Protein AF-A0A7S1EVE5-F1 (afdb_monomer_lite)

pLDDT: mean 86.93, std 12.06, range [31.28, 96.75]

Secondary structure (DSSP, 8-state):
---S--BSB-TTSBB---PSPPSSEEEEGGGTTT-PBPHHHHS-SSSEEEEE-SS-EEEEEEEEEETTEEEEEEEE-SSSS-EEEEEEEES--SSPPPPPPSBPPP------TTBEEEEEEE-HHHHHHSTT-GGGSEEEEEEPPHHHHHH--SPPPPTTSPPPPB----SPPSS-B-BHHHHHTHHHH---PPBPTT--B-TTT--BHHHH-B-EEEEGGGS-HHHHHHHHHHHS-HHHHHHTTT-TT-EEEEE-TTT--EEETTTS--SS-----

Radius of gyration: 21.76 Å; chains: 1; bounding box: 49×48×64 Å

Foldseek 3Di:
DPPVQQFLADPVQFGDADPDQAQEAEFELVLVVQGHGHLSNQQHPAQKYWFYLDPATWIKHFPDDDVQKTWIWIADCDPDQGDIFIKMKGLDHSDRFDGDDRGRDDPDAQFDFQFFPDFLDWDPVCCVVFPQLLLQTKTWTQTDAPVSSVVDPGHHDDPPPDDGDGDDLDDDDQAWWDQSQVVVCCVVVVPPDTDGGPDQADPPPRHGCVRRPTIDMDRSVRDDPVVVLVSCCVRNDSSVNRVCSSRVPIWMWTQDPPPSDTHGGNPGRDDPDDDRD

Structure (mmCIF, N/CA/C/O backbone):
data_AF-A0A7S1EVE5-F1
#
_entry.id   AF-A0A7S1EVE5-F1
#
loop_
_atom_site.group_PDB
_atom_site.id
_atom_site.type_symbol
_atom_site.label_atom_id
_atom_site.label_alt_id
_atom_site.label_comp_id
_atom_site.label_asym_id
_atom_site.label_entity_id
_atom_site.label_seq_id
_atom_site.pdbx_PDB_ins_code
_atom_site.Cartn_x
_atom_site.Cartn_y
_atom_site.Cartn_z
_atom_site.occupancy
_atom_site.B_iso_or_equiv
_atom_site.auth_seq_id
_atom_site.auth_comp_id
_atom_site.auth_asym_id
_atom_site.auth_atom_id
_atom_site.pdbx_PDB_model_num
ATOM 1 N N . MET A 1 1 ? -6.405 1.771 -33.605 1.00 32.88 1 MET A N 1
ATOM 2 C CA . MET A 1 1 ? -7.555 2.059 -32.717 1.00 32.88 1 MET A CA 1
ATOM 3 C C . MET A 1 1 ? -7.126 1.711 -31.299 1.00 32.88 1 MET A C 1
ATOM 5 O O . MET A 1 1 ? -7.020 0.531 -30.992 1.00 32.88 1 MET A O 1
ATOM 9 N N . ALA A 1 2 ? -6.775 2.699 -30.473 1.00 31.28 2 ALA A N 1
ATOM 10 C CA . ALA A 1 2 ? -6.437 2.447 -29.074 1.00 31.28 2 ALA A CA 1
ATOM 11 C C . ALA A 1 2 ? -7.736 2.119 -28.325 1.00 31.28 2 ALA A C 1
ATOM 13 O O . ALA A 1 2 ? -8.546 3.002 -28.055 1.00 31.28 2 ALA A O 1
ATOM 14 N N . ARG A 1 3 ? -7.987 0.831 -28.074 1.00 46.69 3 ARG A N 1
ATOM 15 C CA . ARG A 1 3 ? -9.048 0.404 -27.160 1.00 46.69 3 ARG A CA 1
ATOM 16 C C . ARG A 1 3 ? -8.575 0.818 -25.766 1.00 46.69 3 ARG A C 1
ATOM 18 O O . ARG A 1 3 ? -7.573 0.296 -25.302 1.00 46.69 3 ARG A O 1
ATOM 25 N N . GLY A 1 4 ? -9.239 1.786 -25.134 1.00 60.19 4 GLY A N 1
ATOM 26 C CA . GLY A 1 4 ? -8.824 2.394 -23.856 1.00 60.19 4 GLY A CA 1
ATOM 27 C C . GLY A 1 4 ? -8.795 1.460 -22.635 1.00 60.19 4 GLY A C 1
ATOM 28 O O . GLY A 1 4 ? -8.665 1.932 -21.514 1.00 60.19 4 GLY A O 1
ATOM 29 N N . ASN A 1 5 ? -8.923 0.150 -22.831 1.00 71.62 5 ASN A N 1
ATOM 30 C CA . ASN A 1 5 ? -8.704 -0.865 -21.814 1.00 71.62 5 ASN A CA 1
ATOM 31 C C . ASN A 1 5 ? -7.361 -1.520 -22.127 1.00 71.62 5 ASN A C 1
ATOM 33 O O . ASN A 1 5 ? -7.289 -2.109 -23.184 1.00 71.62 5 ASN A O 1
ATOM 37 N N . VAL A 1 6 ? -6.349 -1.431 -21.260 1.00 83.75 6 VAL A N 1
ATOM 38 C CA . VAL A 1 6 ? -5.028 -2.098 -21.402 1.00 83.75 6 VAL A CA 1
ATOM 39 C C . VAL A 1 6 ? -4.941 -3.421 -20.627 1.00 83.75 6 VAL A C 1
ATOM 41 O O . VAL A 1 6 ? -3.856 -3.966 -20.408 1.00 83.75 6 VAL A O 1
ATOM 44 N N . SER A 1 7 ? -6.089 -3.925 -20.168 1.00 86.44 7 SER A N 1
ATOM 45 C CA . SER A 1 7 ? -6.178 -5.151 -19.386 1.00 86.44 7 SER A CA 1
ATOM 46 C C . SER A 1 7 ? -5.883 -6.396 -20.222 1.00 86.44 7 SER A C 1
ATOM 48 O O . SER A 1 7 ? -6.113 -6.441 -21.431 1.00 86.44 7 SER A O 1
ATOM 50 N N . ALA A 1 8 ? -5.421 -7.436 -19.531 1.00 88.12 8 ALA A N 1
ATOM 51 C CA . ALA A 1 8 ? -5.320 -8.793 -20.036 1.00 88.12 8 ALA A CA 1
ATOM 52 C C . ALA A 1 8 ? -6.676 -9.393 -20.408 1.00 88.12 8 ALA A C 1
ATOM 54 O O . ALA A 1 8 ? -6.678 -10.386 -21.122 1.00 88.12 8 ALA A O 1
ATOM 55 N N . TYR A 1 9 ? -7.801 -8.833 -19.944 1.00 88.50 9 TYR A N 1
ATOM 56 C CA . TYR A 1 9 ? -9.127 -9.414 -20.148 1.00 88.50 9 TYR A CA 1
ATOM 57 C C . TYR A 1 9 ? -10.070 -8.514 -20.955 1.00 88.50 9 TYR A C 1
ATOM 59 O O . TYR A 1 9 ? -10.053 -7.281 -20.844 1.00 88.50 9 TYR A O 1
ATOM 67 N N . GLY A 1 10 ? -10.914 -9.157 -21.763 1.00 83.25 10 GLY A N 1
ATOM 68 C CA . GLY A 1 10 ? -12.057 -8.549 -22.436 1.00 83.25 10 GLY A CA 1
ATOM 69 C C . GLY A 1 10 ? -13.222 -8.277 -21.479 1.00 83.25 10 GLY A C 1
ATOM 70 O O . GLY A 1 10 ? -13.163 -8.578 -20.288 1.00 83.25 10 GLY A O 1
ATOM 71 N N . GLY A 1 11 ? -14.310 -7.703 -22.003 1.00 80.25 11 GLY A N 1
ATOM 72 C CA . GLY A 1 11 ? -15.525 -7.449 -21.211 1.00 80.25 11 GLY A CA 1
ATOM 73 C C . GLY A 1 11 ? -16.238 -8.723 -20.735 1.00 80.25 11 GLY A C 1
ATOM 74 O O . GLY A 1 11 ? -17.041 -8.664 -19.813 1.00 80.25 11 GLY A O 1
ATOM 75 N N . ASP A 1 12 ? -15.923 -9.862 -21.345 1.00 80.31 12 ASP A N 1
ATOM 76 C CA . ASP A 1 12 ? -16.380 -11.211 -20.999 1.00 80.31 12 ASP A CA 1
ATOM 77 C C . ASP A 1 12 ? -15.497 -11.904 -19.942 1.00 80.31 12 ASP A C 1
ATOM 79 O O . ASP A 1 12 ? -15.789 -13.026 -19.537 1.00 80.31 12 ASP A O 1
ATOM 83 N N . GLY A 1 13 ? -14.416 -11.255 -19.493 1.00 80.00 13 GLY A N 1
ATOM 84 C CA . GLY A 1 13 ? -13.460 -11.822 -18.540 1.00 80.00 13 GLY A CA 1
ATOM 85 C C . GLY A 1 13 ? -12.479 -12.829 -19.149 1.00 80.00 13 GLY A C 1
ATOM 86 O O . GLY A 1 13 ? -11.645 -13.369 -18.418 1.00 80.00 13 GLY A O 1
ATOM 87 N N . LEU A 1 14 ? -12.539 -13.064 -20.466 1.00 83.62 14 LEU A N 1
ATOM 88 C CA . LEU A 1 14 ? -11.595 -13.925 -21.173 1.00 83.62 14 LEU A CA 1
ATOM 89 C C . LEU A 1 14 ? -10.314 -13.169 -21.501 1.00 83.62 14 LEU A C 1
ATOM 91 O O . LEU A 1 14 ? -10.326 -11.968 -21.787 1.00 83.62 14 LEU A O 1
ATOM 95 N N . LYS A 1 15 ? -9.192 -13.889 -21.477 1.00 86.88 15 LYS A N 1
ATOM 96 C CA . LYS A 1 15 ? -7.889 -13.316 -21.795 1.00 86.88 15 LYS A CA 1
ATOM 97 C C . LYS A 1 15 ? -7.814 -12.881 -23.263 1.00 86.88 15 LYS A C 1
ATOM 99 O O . LYS A 1 15 ? -8.128 -13.648 -24.170 1.00 86.88 15 LYS A O 1
ATOM 104 N N . ILE A 1 16 ? -7.358 -11.654 -23.500 1.00 84.44 16 ILE A N 1
ATOM 105 C CA . ILE A 1 16 ? -7.153 -11.068 -24.827 1.00 84.44 16 ILE A CA 1
ATOM 106 C C . ILE A 1 16 ? -5.660 -10.963 -25.143 1.00 84.44 16 ILE A C 1
ATOM 108 O O . ILE A 1 16 ? -4.856 -10.625 -24.279 1.00 84.44 16 ILE A O 1
ATOM 112 N N . SER A 1 17 ? -5.289 -11.227 -26.399 1.00 80.38 17 SER A N 1
ATOM 113 C CA . SER A 1 17 ? -3.912 -11.061 -26.884 1.00 80.38 17 SER A CA 1
ATOM 114 C C . SER A 1 17 ? -3.774 -9.766 -27.679 1.00 80.38 17 SER A C 1
ATOM 116 O O . SER A 1 17 ? -4.507 -9.518 -28.641 1.00 80.38 17 SER A O 1
ATOM 118 N N . TRP A 1 18 ? -2.807 -8.952 -27.274 1.00 74.69 18 TRP A N 1
ATOM 119 C CA . TRP A 1 18 ? -2.436 -7.687 -27.893 1.00 74.69 18 TRP A CA 1
ATOM 120 C C . TRP A 1 18 ? -1.277 -7.929 -28.854 1.00 74.69 18 TRP A C 1
ATOM 122 O O . TRP A 1 18 ? -0.117 -7.721 -28.523 1.00 74.69 18 TRP A O 1
ATOM 132 N N . ARG A 1 19 ? -1.559 -8.418 -30.063 1.00 75.75 19 ARG A N 1
ATOM 133 C CA . ARG A 1 19 ? -0.509 -8.589 -31.081 1.00 75.75 19 ARG A CA 1
ATOM 134 C C . ARG A 1 19 ? -0.285 -7.284 -31.853 1.00 75.75 19 ARG A C 1
ATOM 136 O O . ARG A 1 19 ? -1.282 -6.677 -32.252 1.00 75.75 19 ARG A O 1
ATOM 143 N N . PRO A 1 20 ? 0.969 -6.904 -32.184 1.00 78.31 20 PRO A N 1
ATOM 144 C CA . PRO A 1 20 ? 2.270 -7.491 -31.804 1.00 78.31 20 PRO A CA 1
ATOM 145 C C . PRO A 1 20 ? 2.862 -6.905 -30.494 1.00 78.31 20 PRO A C 1
ATOM 147 O O . PRO A 1 20 ? 2.327 -5.922 -29.985 1.00 78.31 20 PRO A O 1
ATOM 150 N N . PRO A 1 21 ? 3.988 -7.457 -29.974 1.00 74.81 21 PRO A N 1
ATOM 151 C CA . PRO A 1 21 ? 4.697 -6.898 -28.819 1.00 74.81 21 PRO A CA 1
ATOM 152 C C . PRO A 1 21 ? 5.018 -5.415 -28.999 1.00 74.81 21 PRO A C 1
ATOM 154 O O . PRO A 1 21 ? 5.471 -5.004 -30.070 1.00 74.81 21 PRO A O 1
ATOM 157 N N . SER A 1 22 ? 4.805 -4.639 -27.939 1.00 85.31 22 SER A N 1
ATOM 158 C CA . SER A 1 22 ? 5.051 -3.200 -27.933 1.00 85.31 22 SER A CA 1
ATOM 159 C C . SER A 1 22 ? 6.543 -2.890 -27.782 1.00 85.31 22 SER A C 1
ATOM 161 O O . SER A 1 22 ? 7.278 -3.595 -27.083 1.00 85.31 22 SER A O 1
ATOM 163 N N . ASP A 1 23 ? 7.000 -1.803 -28.404 1.00 91.12 23 ASP A N 1
ATOM 164 C CA . ASP A 1 23 ? 8.355 -1.291 -28.178 1.00 91.12 23 ASP A CA 1
ATOM 165 C C . ASP A 1 23 ? 8.510 -0.742 -26.749 1.00 91.12 23 ASP A C 1
ATOM 167 O O . ASP A 1 23 ? 9.592 -0.824 -26.171 1.00 91.12 23 ASP A O 1
ATOM 171 N N . PHE A 1 24 ? 7.410 -0.263 -26.156 1.00 92.94 24 PHE A N 1
ATOM 172 C C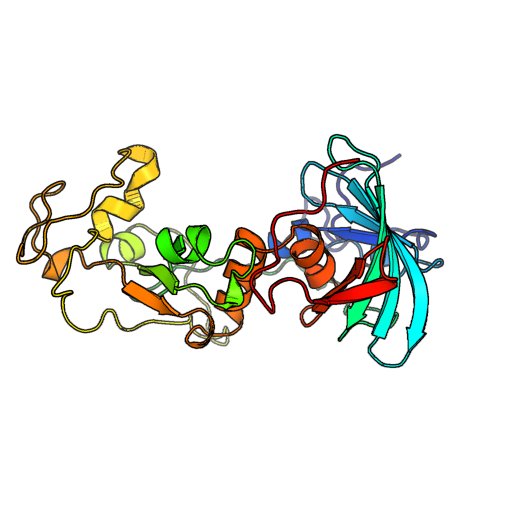A . PHE A 1 24 ? 7.345 0.309 -24.809 1.00 92.94 24 PHE A CA 1
ATOM 173 C C . PHE A 1 24 ? 6.470 -0.526 -23.881 1.00 92.94 24 PHE A C 1
ATOM 175 O O . PHE A 1 24 ? 5.420 -1.034 -24.282 1.00 92.94 24 PHE A O 1
ATOM 182 N N . GLY A 1 25 ? 6.889 -0.638 -22.625 1.00 93.94 25 GLY A N 1
ATOM 183 C CA . GLY A 1 25 ? 6.164 -1.381 -21.606 1.00 93.94 25 GLY A CA 1
ATOM 184 C C . GLY A 1 25 ? 5.209 -0.493 -20.828 1.00 93.94 25 GLY A C 1
ATOM 185 O O . GLY A 1 25 ? 5.326 0.733 -20.832 1.00 93.94 25 GLY A O 1
ATOM 186 N N . LEU A 1 26 ? 4.298 -1.123 -20.097 1.00 94.06 26 LEU A N 1
ATOM 187 C CA . LEU A 1 26 ? 3.435 -0.459 -19.131 1.00 94.06 26 LEU A CA 1
ATOM 188 C C . LEU A 1 26 ? 3.598 -1.125 -17.767 1.00 94.06 26 LEU A C 1
ATOM 190 O O . LEU A 1 26 ? 3.555 -2.347 -17.641 1.00 94.06 26 LEU A O 1
ATOM 194 N N . ILE A 1 27 ? 3.765 -0.305 -16.738 1.00 94.44 27 ILE A N 1
ATOM 195 C CA . ILE A 1 27 ? 3.686 -0.711 -15.339 1.00 94.44 27 ILE A CA 1
ATOM 196 C C . ILE A 1 27 ? 2.567 0.119 -14.730 1.00 94.44 27 ILE A C 1
ATOM 198 O O . ILE A 1 27 ? 2.622 1.348 -14.755 1.00 94.44 27 ILE A O 1
ATOM 202 N N . SER A 1 28 ? 1.532 -0.533 -14.211 1.00 92.25 28 SER A N 1
ATOM 203 C CA . SER A 1 28 ? 0.310 0.158 -13.817 1.00 92.25 28 SER A CA 1
ATOM 204 C C . SER A 1 28 ? -0.136 -0.210 -12.419 1.00 92.25 28 SER A C 1
ATOM 206 O O . SER A 1 28 ? -0.113 -1.372 -12.027 1.00 92.25 28 SER A O 1
ATOM 208 N N . ARG A 1 29 ? -0.623 0.802 -11.699 1.00 90.25 29 ARG A N 1
ATOM 209 C CA . ARG A 1 29 ? -1.336 0.634 -10.438 1.00 90.25 29 ARG A CA 1
ATOM 210 C C . ARG A 1 29 ? -2.563 -0.276 -10.559 1.00 90.25 29 ARG A C 1
ATOM 212 O O . ARG A 1 29 ? -2.873 -0.938 -9.578 1.00 90.25 29 ARG A O 1
ATOM 219 N N . ASP A 1 30 ? -3.200 -0.359 -11.723 1.00 87.88 30 ASP A N 1
ATOM 220 C CA . ASP A 1 30 ? -4.424 -1.146 -11.931 1.00 87.88 30 ASP A CA 1
ATOM 221 C C . ASP A 1 30 ? -4.230 -2.642 -11.612 1.00 87.88 30 ASP A C 1
ATOM 223 O O . ASP A 1 30 ? -5.150 -3.306 -11.135 1.00 87.88 30 ASP A O 1
ATOM 227 N N . GLU A 1 31 ? -3.004 -3.157 -11.761 1.00 88.31 31 GLU A N 1
ATOM 228 C CA . GLU A 1 31 ? -2.610 -4.512 -11.341 1.00 88.31 31 GLU A CA 1
ATOM 229 C C . GLU A 1 31 ? -2.874 -4.759 -9.843 1.00 88.31 31 GLU A C 1
ATOM 231 O O . GLU A 1 31 ? -3.246 -5.859 -9.437 1.00 88.31 31 GLU A O 1
ATOM 236 N N . ILE A 1 32 ? -2.721 -3.730 -8.999 1.00 83.69 32 ILE A N 1
ATOM 237 C CA . ILE A 1 32 ? -3.015 -3.808 -7.557 1.00 83.69 32 ILE A CA 1
ATOM 238 C C . ILE A 1 32 ? -4.516 -3.934 -7.310 1.00 83.69 32 ILE A C 1
ATOM 240 O O . ILE A 1 32 ? -4.918 -4.630 -6.377 1.00 83.69 32 ILE A O 1
ATOM 244 N N . ASP A 1 33 ? -5.322 -3.283 -8.144 1.00 79.56 33 ASP A N 1
ATOM 245 C CA . ASP A 1 33 ? -6.779 -3.240 -8.030 1.00 79.56 33 ASP A CA 1
ATOM 246 C C . ASP A 1 33 ? -7.438 -4.453 -8.717 1.00 79.56 33 ASP A C 1
ATOM 248 O O . ASP A 1 33 ? -8.640 -4.466 -8.981 1.00 79.56 33 ASP A O 1
ATOM 252 N N . GLY A 1 34 ? -6.649 -5.499 -8.992 1.00 81.12 34 GLY A N 1
ATOM 253 C CA . GLY A 1 34 ? -7.127 -6.756 -9.559 1.00 81.12 34 GLY A CA 1
ATOM 254 C C . GLY A 1 34 ? -7.408 -6.682 -11.055 1.00 81.12 34 GLY A C 1
ATOM 255 O O . GLY A 1 34 ? -8.178 -7.495 -11.562 1.00 81.12 34 GLY A O 1
ATOM 256 N N . ARG A 1 35 ? -6.794 -5.730 -11.769 1.00 85.19 35 ARG A N 1
ATOM 257 C CA . ARG A 1 35 ? -6.905 -5.591 -13.225 1.00 85.19 35 ARG A CA 1
ATOM 258 C C . ARG A 1 35 ? -5.549 -5.851 -13.878 1.00 85.19 35 ARG A C 1
ATOM 260 O O . ARG A 1 35 ? -4.794 -4.908 -14.114 1.00 85.19 35 ARG A O 1
ATOM 267 N N . PRO A 1 36 ? -5.223 -7.120 -14.177 1.00 89.06 36 PRO A N 1
ATOM 268 C CA . PRO A 1 36 ? -3.978 -7.449 -14.843 1.00 89.06 36 PRO A CA 1
ATOM 269 C C . PRO A 1 36 ? -3.843 -6.747 -16.186 1.00 89.06 36 PRO A C 1
ATOM 271 O O . PRO A 1 36 ? -4.823 -6.655 -16.928 1.00 89.06 36 PRO A O 1
ATOM 274 N N . LEU A 1 37 ? -2.636 -6.286 -16.499 1.00 90.69 37 LEU A N 1
ATOM 275 C CA . LEU A 1 37 ? -2.249 -5.742 -17.795 1.00 90.69 37 LEU A CA 1
ATOM 276 C C . LEU A 1 37 ? -2.067 -6.859 -18.815 1.00 90.69 37 LEU A C 1
ATOM 278 O O . LEU A 1 37 ? -1.662 -7.972 -18.463 1.00 90.69 37 LEU A O 1
ATOM 282 N N . ALA A 1 38 ? -2.295 -6.526 -20.084 1.00 90.19 38 ALA A N 1
ATOM 283 C CA . ALA A 1 38 ? -1.963 -7.397 -21.204 1.00 90.19 38 ALA A CA 1
ATOM 284 C C . ALA A 1 38 ? -0.485 -7.816 -21.163 1.00 90.19 38 ALA A C 1
ATOM 286 O O . ALA A 1 38 ? 0.405 -7.000 -20.901 1.00 90.19 38 ALA A O 1
ATOM 287 N N . ASP A 1 39 ? -0.217 -9.094 -21.429 1.00 90.12 39 ASP A N 1
ATOM 288 C CA . ASP A 1 39 ? 1.125 -9.665 -21.284 1.00 90.12 39 ASP A CA 1
ATOM 289 C C . ASP A 1 39 ? 2.130 -9.037 -22.259 1.00 90.12 39 ASP A C 1
ATOM 291 O O . ASP A 1 39 ? 3.305 -8.864 -21.930 1.00 90.12 39 ASP A O 1
ATOM 295 N N . GLU A 1 40 ? 1.660 -8.600 -23.425 1.00 89.62 40 GLU A N 1
ATOM 296 C CA . GLU A 1 40 ? 2.476 -7.950 -24.447 1.00 89.62 40 GLU A CA 1
ATOM 297 C C . GLU A 1 40 ? 2.951 -6.543 -24.044 1.00 89.62 40 GLU A C 1
ATOM 299 O O . GLU A 1 40 ? 3.950 -6.061 -24.577 1.00 89.62 40 GLU A O 1
ATOM 304 N N . LEU A 1 41 ? 2.298 -5.902 -23.066 1.00 90.75 41 LEU A N 1
ATOM 305 C CA . LEU A 1 41 ? 2.752 -4.640 -22.465 1.00 90.75 41 LEU A CA 1
ATOM 306 C C . LEU A 1 41 ? 3.737 -4.860 -21.310 1.00 90.75 41 LEU A C 1
ATOM 308 O O . LEU A 1 41 ? 4.416 -3.927 -20.879 1.00 90.75 41 LEU A O 1
ATOM 312 N N . LYS A 1 42 ? 3.832 -6.089 -20.795 1.00 90.62 42 LYS A N 1
ATOM 313 C CA . LYS A 1 42 ? 4.736 -6.430 -19.695 1.00 90.62 42 LYS A CA 1
ATOM 314 C C . LYS A 1 42 ? 6.145 -6.757 -20.179 1.00 90.62 42 LYS A C 1
ATOM 316 O O . LYS A 1 42 ? 7.077 -6.685 -19.385 1.00 90.62 42 LYS A O 1
ATOM 321 N N . THR A 1 43 ? 6.351 -7.119 -21.437 1.00 89.25 43 THR A N 1
ATOM 322 C CA . THR A 1 43 ? 7.692 -7.483 -21.930 1.00 89.25 43 THR A CA 1
ATOM 323 C C . THR A 1 43 ? 8.017 -6.669 -23.174 1.00 89.25 43 THR A C 1
ATOM 325 O O . THR A 1 43 ? 7.885 -7.177 -24.288 1.00 89.25 43 THR A O 1
ATOM 328 N N . PRO A 1 44 ? 8.378 -5.386 -23.000 1.00 91.75 44 PRO A N 1
ATOM 329 C CA . PRO A 1 44 ? 8.657 -4.524 -24.134 1.00 91.75 44 PRO A CA 1
ATOM 330 C C . PRO A 1 44 ? 9.982 -4.866 -24.807 1.00 91.75 44 PRO A C 1
ATOM 332 O O . PRO A 1 44 ? 10.885 -5.425 -24.180 1.00 91.75 44 PRO A O 1
ATOM 335 N N . ARG A 1 45 ? 10.111 -4.497 -26.084 1.00 91.06 45 ARG A N 1
ATOM 336 C CA . ARG A 1 45 ? 11.365 -4.684 -26.836 1.00 91.06 45 ARG A CA 1
ATOM 337 C C . ARG A 1 45 ? 12.472 -3.750 -26.363 1.00 91.06 45 ARG A C 1
ATOM 339 O O . ARG A 1 45 ? 13.628 -4.157 -26.307 1.00 91.06 45 ARG A O 1
ATOM 346 N N . CYS A 1 46 ? 12.121 -2.514 -26.021 1.00 93.50 46 CYS A N 1
ATOM 347 C CA . CYS A 1 46 ? 13.028 -1.580 -25.372 1.00 93.50 46 CYS A CA 1
ATOM 348 C C . CYS A 1 46 ? 12.739 -1.580 -23.867 1.00 93.50 46 CYS A C 1
ATOM 350 O O . CYS A 1 46 ? 11.570 -1.624 -23.480 1.00 93.50 46 CYS A O 1
ATOM 352 N N . PRO A 1 47 ? 13.753 -1.480 -22.989 1.00 94.88 47 PRO A N 1
ATOM 353 C CA . PRO A 1 47 ? 13.550 -1.470 -21.542 1.00 94.88 47 PRO A CA 1
ATOM 354 C C . PRO A 1 47 ? 13.078 -0.086 -21.057 1.00 94.88 47 PRO A C 1
ATOM 356 O O . PRO A 1 47 ? 13.653 0.516 -20.151 1.00 94.88 47 PRO A O 1
ATOM 359 N N . VAL A 1 48 ? 12.034 0.430 -21.703 1.00 96.50 48 VAL A N 1
ATOM 360 C CA . VAL A 1 48 ? 11.371 1.704 -21.447 1.00 96.50 48 VAL A CA 1
ATOM 361 C C . VAL A 1 48 ? 9.945 1.386 -21.024 1.00 96.50 48 VAL A C 1
ATOM 363 O O . VAL A 1 48 ? 9.212 0.704 -21.740 1.00 96.50 48 VAL A O 1
ATOM 366 N N . PHE A 1 49 ? 9.543 1.887 -19.865 1.00 96.06 49 PHE A N 1
ATOM 367 C CA . PHE A 1 49 ? 8.246 1.624 -19.268 1.00 96.06 49 PHE A CA 1
ATOM 368 C C . PHE A 1 49 ? 7.518 2.932 -18.991 1.00 96.06 49 PHE A C 1
ATOM 370 O O . PHE A 1 49 ? 8.037 3.836 -18.332 1.00 96.06 49 PHE A O 1
ATOM 377 N N . VAL A 1 50 ? 6.273 3.006 -19.443 1.00 95.31 50 VAL A N 1
ATOM 378 C CA . VAL A 1 50 ? 5.321 4.000 -18.965 1.00 95.31 50 VAL A CA 1
ATOM 379 C C . VAL A 1 50 ? 4.829 3.548 -17.592 1.00 95.31 50 VAL A C 1
ATOM 381 O O . VAL A 1 50 ? 4.413 2.405 -17.409 1.00 95.31 50 VAL A O 1
ATOM 384 N N . LEU A 1 51 ? 4.883 4.441 -16.612 1.00 94.38 51 LEU A N 1
ATOM 385 C CA . LEU A 1 51 ? 4.374 4.231 -15.264 1.00 94.38 51 LEU A CA 1
ATOM 386 C C . LEU A 1 51 ? 3.001 4.892 -15.142 1.00 94.38 51 LEU A C 1
ATOM 388 O O . LEU A 1 51 ? 2.907 6.117 -15.189 1.00 94.38 51 LEU A O 1
ATOM 392 N N . HIS A 1 52 ? 1.956 4.091 -14.954 1.00 92.00 52 HIS A N 1
ATOM 393 C CA . HIS A 1 52 ? 0.573 4.538 -14.798 1.00 92.00 52 HIS A CA 1
ATOM 394 C C . HIS A 1 52 ? 0.156 4.499 -13.318 1.00 92.00 52 HIS A C 1
ATOM 396 O O . HIS A 1 52 ? -0.025 3.427 -12.737 1.00 92.00 52 HIS A O 1
ATOM 402 N N . GLY A 1 53 ? 0.014 5.673 -12.697 1.00 85.81 53 GLY A N 1
ATOM 403 C CA . GLY A 1 53 ? -0.334 5.823 -11.277 1.00 85.81 53 GLY A CA 1
ATOM 404 C C . GLY A 1 53 ? -1.831 5.962 -10.959 1.00 85.81 53 GLY A C 1
ATOM 405 O O . GLY A 1 53 ? -2.166 6.126 -9.780 1.00 85.81 53 GLY A O 1
ATOM 406 N N . GLY A 1 54 ? -2.704 5.924 -11.973 1.00 82.44 54 GLY A N 1
ATOM 407 C CA . GLY A 1 54 ? -4.136 6.246 -11.910 1.00 82.44 54 GLY A CA 1
ATOM 408 C C . GLY A 1 54 ? -4.469 7.425 -12.830 1.00 82.44 54 GLY A C 1
ATOM 409 O O . GLY A 1 54 ? -4.833 7.243 -13.979 1.00 82.44 54 GLY A O 1
ATOM 410 N N . ASP A 1 55 ? -4.251 8.655 -12.366 1.00 80.50 55 ASP A N 1
ATOM 411 C CA . ASP A 1 55 ? -4.543 9.850 -13.186 1.00 80.50 55 ASP A CA 1
ATOM 412 C C . ASP A 1 55 ? -3.297 10.444 -13.865 1.00 80.50 55 ASP A C 1
ATOM 414 O O . ASP A 1 55 ? -3.367 11.452 -14.563 1.00 80.50 55 ASP A O 1
ATOM 418 N N . HIS A 1 56 ? -2.127 9.841 -13.636 1.00 82.88 56 HIS A N 1
ATOM 419 C CA . HIS A 1 56 ? -0.837 10.396 -14.042 1.00 82.88 56 HIS A CA 1
ATOM 420 C C . HIS A 1 56 ? 0.069 9.339 -14.671 1.00 82.88 56 HIS A C 1
ATOM 422 O O . HIS A 1 56 ? 0.158 8.205 -14.182 1.00 82.88 56 HIS A O 1
ATOM 428 N N . PHE A 1 57 ? 0.795 9.761 -15.709 1.00 89.56 57 PHE A N 1
ATOM 429 C CA . PHE A 1 57 ? 1.777 8.955 -16.424 1.00 89.56 57 PHE A CA 1
ATOM 430 C C . PHE A 1 57 ? 3.171 9.569 -16.288 1.00 89.56 57 PHE A C 1
ATOM 432 O O . PHE A 1 57 ? 3.354 10.770 -16.475 1.00 89.56 57 PHE A O 1
ATOM 439 N N . THR A 1 58 ? 4.157 8.735 -15.975 1.00 92.75 58 THR A N 1
ATOM 440 C CA . THR A 1 58 ? 5.585 9.095 -16.014 1.00 92.75 58 THR A CA 1
ATOM 441 C C . THR A 1 58 ? 6.351 8.028 -16.788 1.00 92.75 58 THR A C 1
ATOM 443 O O . THR A 1 58 ? 5.768 7.008 -17.151 1.00 92.75 58 THR A O 1
ATOM 446 N N . VAL A 1 59 ? 7.631 8.244 -17.082 1.00 95.19 59 VAL A N 1
ATOM 447 C CA . VAL A 1 59 ? 8.428 7.290 -17.870 1.00 95.19 59 VAL A CA 1
ATOM 448 C C . VAL A 1 59 ? 9.655 6.877 -17.079 1.00 95.19 59 VAL A C 1
ATOM 450 O O . VAL A 1 59 ? 10.288 7.712 -16.441 1.00 95.19 59 VAL A O 1
ATOM 453 N N . ILE A 1 60 ? 9.995 5.593 -17.117 1.00 95.69 60 ILE A N 1
ATOM 454 C CA . ILE A 1 60 ? 11.260 5.072 -16.604 1.00 95.69 60 ILE A CA 1
ATOM 455 C C . ILE A 1 60 ? 11.945 4.246 -17.692 1.00 95.69 60 ILE A C 1
ATOM 457 O O . ILE A 1 60 ? 11.281 3.486 -18.394 1.00 95.69 60 ILE A O 1
ATOM 461 N N . TRP A 1 61 ? 13.258 4.379 -17.855 1.00 96.62 61 TRP A N 1
ATOM 462 C CA . TRP A 1 61 ? 14.027 3.526 -18.762 1.00 96.62 61 TRP A CA 1
ATOM 463 C C . TRP A 1 61 ? 15.316 3.051 -18.118 1.00 96.62 61 TRP A C 1
ATOM 465 O O . TRP A 1 61 ? 15.958 3.782 -17.365 1.00 96.62 61 TRP A O 1
ATOM 475 N N . VAL A 1 62 ? 15.672 1.807 -18.420 1.00 96.50 62 VAL A N 1
ATOM 476 C CA . VAL A 1 62 ? 16.868 1.153 -17.893 1.00 96.50 62 VAL A CA 1
ATOM 477 C C . VAL A 1 62 ? 18.068 1.534 -18.754 1.00 96.50 62 VAL A C 1
ATOM 479 O O . VAL A 1 62 ? 18.025 1.396 -19.976 1.00 96.50 62 VAL A O 1
ATOM 482 N N . VAL A 1 63 ? 19.135 2.001 -18.111 1.00 95.62 63 VAL A N 1
ATOM 483 C CA . VAL A 1 63 ? 20.425 2.331 -18.743 1.00 95.62 63 VAL A CA 1
ATOM 484 C C . VAL A 1 63 ? 21.537 1.354 -18.373 1.00 95.62 63 VAL A C 1
ATOM 486 O O . VAL A 1 63 ? 22.522 1.256 -19.098 1.00 95.62 63 VAL A O 1
ATOM 489 N N . GLY A 1 64 ? 21.362 0.597 -17.289 1.00 93.50 64 GLY A N 1
ATOM 490 C CA . GLY A 1 64 ? 22.257 -0.479 -16.878 1.00 93.50 64 GLY A CA 1
ATOM 491 C C . GLY A 1 64 ? 21.489 -1.560 -16.126 1.00 93.50 64 GLY A C 1
ATOM 492 O O . GLY A 1 64 ? 20.533 -1.264 -15.409 1.00 93.50 64 GLY A O 1
ATOM 493 N N . ALA A 1 65 ? 21.883 -2.818 -16.304 1.00 93.38 65 ALA A N 1
ATOM 494 C CA . ALA A 1 65 ? 21.262 -3.950 -15.629 1.00 93.38 65 ALA A CA 1
ATOM 495 C C . ALA A 1 65 ? 22.338 -4.910 -15.119 1.00 93.38 65 ALA A C 1
ATOM 497 O O . ALA A 1 65 ? 23.126 -5.441 -15.898 1.00 93.38 65 ALA A O 1
ATOM 498 N N . GLU A 1 66 ? 22.322 -5.141 -13.814 1.00 91.38 66 GLU A N 1
ATOM 499 C CA . GLU A 1 66 ? 23.070 -6.190 -13.129 1.00 91.38 66 GLU A CA 1
ATOM 500 C C . GLU A 1 66 ? 22.080 -7.193 -12.519 1.00 91.38 66 GLU A C 1
ATOM 502 O O . GLU A 1 66 ? 20.857 -7.010 -12.567 1.00 91.38 66 GLU A O 1
ATOM 507 N N . THR A 1 67 ? 22.587 -8.288 -11.955 1.00 88.56 67 THR A N 1
ATOM 508 C CA . THR A 1 67 ? 21.740 -9.279 -11.283 1.00 88.56 67 THR A CA 1
ATOM 509 C C . THR A 1 67 ? 20.952 -8.615 -10.153 1.00 88.56 67 THR A C 1
ATOM 511 O O . THR A 1 67 ? 21.534 -8.115 -9.198 1.00 88.56 67 THR A O 1
ATOM 514 N N . GLU A 1 68 ? 19.622 -8.615 -10.276 1.00 90.44 68 GLU A N 1
ATOM 515 C CA . GLU A 1 68 ? 18.673 -8.014 -9.324 1.00 90.44 68 GLU A CA 1
ATOM 516 C C . GLU A 1 68 ? 18.808 -6.496 -9.104 1.00 90.44 68 GLU A C 1
ATOM 518 O O . GLU A 1 68 ? 18.191 -5.954 -8.183 1.00 90.44 68 GLU A O 1
ATOM 523 N N . VAL A 1 69 ? 19.550 -5.784 -9.955 1.00 95.06 69 VAL A N 1
ATOM 524 C CA . VAL A 1 69 ? 19.708 -4.329 -9.862 1.00 95.06 69 VAL A CA 1
ATOM 525 C C . VAL A 1 69 ? 19.537 -3.685 -11.235 1.00 95.06 69 VAL A C 1
ATOM 527 O O . VAL A 1 69 ? 20.234 -4.027 -12.188 1.00 95.06 69 VAL A O 1
ATOM 530 N N . LEU A 1 70 ? 18.625 -2.716 -11.338 1.00 96.62 70 LEU A N 1
ATOM 531 C CA . LEU A 1 70 ? 18.423 -1.909 -12.542 1.00 96.62 70 LEU A CA 1
ATOM 532 C C . LEU A 1 70 ? 18.784 -0.451 -12.265 1.00 96.62 70 LEU A C 1
ATOM 534 O O . LEU A 1 70 ? 18.178 0.194 -11.407 1.00 96.62 70 LEU A O 1
ATOM 538 N N . ASP A 1 71 ? 19.732 0.080 -13.028 1.00 96.25 71 ASP A N 1
ATOM 539 C CA . ASP A 1 71 ? 20.042 1.505 -13.071 1.00 96.25 71 ASP A CA 1
ATOM 540 C C . ASP A 1 71 ? 19.165 2.175 -14.127 1.00 96.25 71 ASP A C 1
ATOM 542 O O . ASP A 1 71 ? 19.123 1.753 -15.289 1.00 96.25 71 ASP A O 1
ATOM 546 N N . CYS A 1 72 ? 18.413 3.186 -13.709 1.00 95.94 72 CYS A N 1
ATOM 547 C CA . CYS A 1 72 ? 17.340 3.763 -14.496 1.00 95.94 72 CYS A CA 1
ATOM 548 C C . CYS A 1 72 ? 17.370 5.289 -14.467 1.00 95.94 72 CYS A C 1
ATOM 550 O O . CYS A 1 72 ? 17.802 5.919 -13.502 1.00 95.94 72 CYS A O 1
ATOM 552 N N . TRP A 1 73 ? 16.773 5.887 -15.489 1.00 94.81 73 TRP A N 1
ATOM 553 C CA . TRP A 1 73 ? 16.303 7.265 -15.435 1.00 94.81 73 TRP A CA 1
ATOM 554 C C . TRP A 1 73 ? 14.786 7.282 -15.333 1.00 94.81 73 TRP A C 1
ATOM 556 O O . TRP A 1 73 ? 14.100 6.567 -16.062 1.00 94.81 73 TRP A O 1
ATOM 566 N N . HIS A 1 74 ? 14.264 8.106 -14.429 1.00 93.31 74 HIS A N 1
ATOM 567 C CA . HIS A 1 74 ? 12.843 8.392 -14.279 1.00 93.31 74 HIS A CA 1
ATOM 568 C C . HIS A 1 74 ? 12.570 9.834 -14.687 1.00 93.31 74 HIS A C 1
ATOM 570 O O . HIS A 1 74 ? 13.222 10.753 -14.200 1.00 93.31 74 HIS A O 1
ATOM 576 N N . TRP A 1 75 ? 11.591 10.035 -15.561 1.00 91.81 75 TRP A N 1
ATOM 577 C CA . TRP A 1 75 ? 11.146 11.349 -15.993 1.00 91.81 75 TRP A CA 1
ATOM 578 C C . TRP A 1 75 ? 9.691 11.588 -15.599 1.00 91.81 75 TRP A C 1
ATOM 580 O O . TRP A 1 75 ? 8.778 10.875 -16.029 1.00 91.81 75 TRP A O 1
ATOM 590 N N . ASN A 1 76 ? 9.480 12.640 -14.811 1.00 87.69 76 ASN A N 1
ATOM 591 C CA . ASN A 1 76 ? 8.172 13.219 -14.560 1.00 87.69 76 ASN A CA 1
ATOM 592 C C . ASN A 1 76 ? 8.005 14.489 -15.404 1.00 87.69 76 ASN A C 1
ATOM 594 O O . ASN A 1 76 ? 8.625 15.516 -15.129 1.00 87.69 76 ASN A O 1
ATOM 598 N N . GLY A 1 77 ? 7.148 14.428 -16.423 1.00 83.19 77 GLY A N 1
ATOM 599 C CA . GLY A 1 77 ? 6.868 15.563 -17.307 1.00 83.19 77 GLY A CA 1
ATOM 600 C C . GLY A 1 77 ? 5.870 16.584 -16.746 1.00 83.19 77 GLY A C 1
ATOM 601 O O . GLY A 1 77 ? 5.663 17.628 -17.370 1.00 83.19 77 GLY A O 1
ATOM 602 N N . LEU A 1 78 ? 5.239 16.310 -15.597 1.00 74.69 78 LEU A N 1
ATOM 603 C CA . LEU A 1 78 ? 4.125 17.107 -15.079 1.00 74.69 78 LEU A CA 1
ATOM 604 C C . LEU A 1 78 ? 4.533 18.037 -13.918 1.00 74.69 78 LEU A C 1
ATOM 606 O O . LEU A 1 78 ? 5.323 17.638 -13.058 1.00 74.69 78 LEU A O 1
ATOM 610 N N . PRO A 1 79 ? 3.990 19.273 -13.859 1.00 69.56 79 PRO A N 1
ATOM 611 C CA . PRO A 1 79 ? 4.114 20.138 -12.685 1.00 69.56 79 PRO A CA 1
ATOM 612 C C . PRO A 1 79 ? 3.535 19.494 -11.412 1.00 69.56 79 PRO A C 1
ATOM 614 O O . PRO A 1 79 ? 2.642 18.653 -11.509 1.00 69.56 79 PRO A O 1
ATOM 617 N N . PRO A 1 80 ? 3.967 19.930 -10.213 1.00 63.81 80 PRO A N 1
ATOM 618 C CA . PRO A 1 80 ? 5.048 20.889 -9.962 1.00 63.81 80 PRO A CA 1
ATOM 619 C C . PRO A 1 80 ? 6.443 20.247 -10.015 1.00 63.81 80 PRO A C 1
ATOM 621 O O . PRO A 1 80 ? 7.434 20.946 -10.139 1.00 63.81 80 PRO A O 1
ATOM 624 N N . SER A 1 81 ? 6.534 18.919 -9.954 1.00 68.81 81 SER A N 1
ATOM 625 C CA . SER A 1 81 ? 7.798 18.183 -9.825 1.00 68.81 81 SER A CA 1
ATOM 626 C C . SER A 1 81 ? 8.384 17.771 -11.179 1.00 68.81 81 SER A C 1
ATOM 628 O O . SER A 1 81 ? 8.796 16.617 -11.335 1.00 68.81 81 SER A O 1
ATOM 630 N N . ARG A 1 82 ? 8.368 18.676 -12.171 1.00 80.62 82 ARG A N 1
ATOM 631 C CA . ARG A 1 82 ? 8.938 18.397 -13.497 1.00 80.62 82 ARG A CA 1
ATOM 632 C C . ARG A 1 82 ? 10.421 18.110 -13.335 1.00 80.62 82 ARG A C 1
ATOM 634 O O . ARG A 1 82 ? 11.153 18.949 -12.826 1.00 80.62 82 ARG A O 1
ATOM 641 N N . GLY A 1 83 ? 10.869 16.943 -13.765 1.00 83.44 83 GLY A N 1
ATOM 642 C CA . GLY A 1 83 ? 12.257 16.577 -13.542 1.00 83.44 83 GLY A CA 1
ATOM 643 C C . GLY A 1 83 ? 12.607 15.203 -14.059 1.00 83.44 83 GLY A C 1
ATOM 644 O O . GLY A 1 83 ? 11.741 14.355 -14.288 1.00 83.44 83 GLY A O 1
ATOM 645 N N . MET A 1 84 ? 13.904 15.015 -14.249 1.00 88.56 84 MET A N 1
ATOM 646 C CA . MET A 1 84 ? 14.506 13.743 -14.596 1.00 88.56 84 MET A CA 1
ATOM 647 C C . MET A 1 84 ? 15.483 13.368 -13.484 1.00 88.56 84 MET A C 1
ATOM 649 O O . MET A 1 84 ? 16.342 14.168 -13.123 1.00 88.56 84 MET A O 1
ATOM 653 N N . PHE A 1 85 ? 15.337 12.166 -12.938 1.00 87.38 85 PHE A N 1
ATOM 654 C CA . PHE A 1 85 ? 16.112 11.685 -11.800 1.00 87.38 85 PHE A CA 1
ATOM 655 C C . PHE A 1 85 ? 16.709 10.329 -12.134 1.00 87.38 85 PHE A C 1
ATOM 657 O O . PHE A 1 85 ? 16.025 9.466 -12.691 1.00 87.38 85 PHE A O 1
ATOM 664 N N . ARG A 1 86 ? 17.975 10.121 -11.777 1.00 92.06 86 ARG A N 1
ATOM 665 C CA . ARG A 1 86 ? 18.559 8.784 -11.811 1.00 92.06 86 ARG A CA 1
ATOM 666 C C . ARG A 1 86 ? 18.048 8.019 -10.598 1.00 92.06 86 ARG A C 1
ATOM 668 O O . ARG A 1 86 ? 18.037 8.545 -9.482 1.00 92.06 86 ARG A O 1
ATOM 675 N N . VAL A 1 87 ? 17.613 6.790 -10.821 1.00 92.81 87 VAL A N 1
ATOM 676 C CA . VAL A 1 87 ? 17.085 5.912 -9.782 1.00 92.81 87 VAL A CA 1
ATOM 677 C C . VAL A 1 87 ? 17.658 4.515 -9.934 1.00 92.81 87 VAL A C 1
ATOM 679 O O . VAL A 1 87 ? 17.853 4.034 -11.046 1.00 92.81 87 VAL A O 1
ATOM 682 N N . GLN A 1 88 ? 17.882 3.848 -8.809 1.00 94.81 88 GLN A N 1
ATOM 683 C CA . GLN A 1 88 ? 18.271 2.447 -8.786 1.00 94.81 88 GLN A CA 1
ATOM 684 C C . GLN A 1 88 ? 17.123 1.614 -8.223 1.00 94.81 88 GLN A C 1
ATOM 686 O O . GLN A 1 88 ? 16.580 1.922 -7.159 1.00 94.81 88 GLN A O 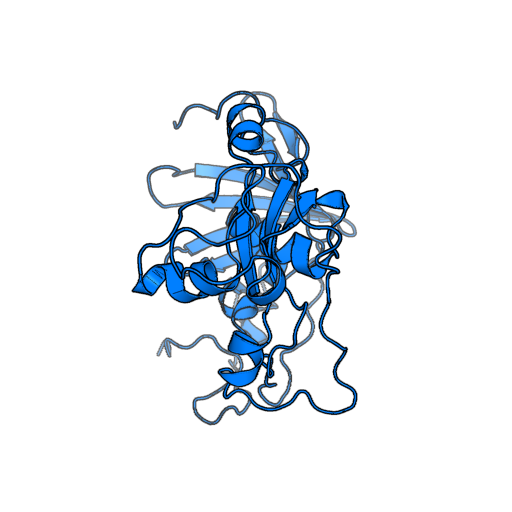1
ATOM 691 N N . LEU A 1 89 ? 16.761 0.557 -8.947 1.00 94.94 89 LEU A N 1
ATOM 692 C CA . LEU A 1 89 ? 15.808 -0.450 -8.502 1.00 94.94 89 LEU A CA 1
ATOM 693 C C . LEU A 1 89 ? 16.564 -1.701 -8.068 1.00 94.94 89 LEU A C 1
ATOM 695 O O . LEU A 1 89 ? 17.150 -2.376 -8.910 1.00 94.94 89 LEU A O 1
ATOM 699 N N . ARG A 1 90 ? 16.538 -2.022 -6.775 1.00 94.75 90 ARG A N 1
ATOM 700 C CA . ARG A 1 90 ? 17.097 -3.276 -6.234 1.00 94.75 90 ARG A CA 1
ATOM 701 C C . ARG A 1 90 ? 15.996 -4.320 -6.096 1.00 94.75 90 ARG A C 1
ATOM 703 O O . ARG A 1 90 ? 14.852 -3.944 -5.868 1.00 94.75 90 ARG A O 1
ATOM 710 N N . GLY A 1 91 ? 16.312 -5.605 -6.231 1.00 93.88 91 GLY A N 1
ATOM 711 C CA . GLY A 1 91 ? 15.314 -6.679 -6.304 1.00 93.88 91 GLY A CA 1
ATOM 712 C C . GLY A 1 91 ? 14.498 -6.653 -7.605 1.00 93.88 91 GLY A C 1
ATOM 713 O O . GLY A 1 91 ? 13.346 -7.093 -7.626 1.00 93.88 91 GLY A O 1
ATOM 714 N N . ALA A 1 92 ? 15.060 -6.087 -8.679 1.00 95.06 92 ALA A N 1
ATOM 715 C CA . ALA A 1 92 ? 14.404 -5.917 -9.974 1.00 95.06 92 ALA A CA 1
ATOM 716 C C . ALA A 1 92 ? 15.260 -6.492 -11.111 1.00 95.06 92 ALA A C 1
ATOM 718 O O . ALA A 1 92 ? 16.484 -6.468 -11.057 1.00 95.06 92 ALA A O 1
ATOM 719 N N . SER A 1 93 ? 14.623 -7.008 -12.162 1.00 94.31 93 SER A N 1
ATOM 720 C CA . SER A 1 93 ? 15.322 -7.542 -13.338 1.00 94.31 93 SER A CA 1
ATOM 721 C C . SER A 1 93 ? 14.516 -7.351 -14.622 1.00 94.31 93 SER A C 1
ATOM 723 O O . SER A 1 93 ? 13.299 -7.152 -14.597 1.00 94.31 93 SER A O 1
ATOM 725 N N . LEU A 1 94 ? 15.182 -7.436 -15.774 1.00 92.81 94 LEU A N 1
ATOM 726 C CA . LEU A 1 94 ? 14.517 -7.406 -17.082 1.00 92.81 94 LEU A CA 1
ATOM 727 C C . LEU A 1 94 ? 13.888 -8.752 -17.478 1.00 92.81 94 LEU A C 1
ATOM 729 O O . LEU A 1 94 ? 13.343 -8.864 -18.575 1.00 92.81 94 LEU A O 1
ATOM 733 N N . ALA A 1 95 ? 13.929 -9.760 -16.600 1.00 91.31 95 ALA A N 1
ATOM 734 C CA . ALA A 1 95 ? 13.293 -11.042 -16.864 1.00 91.31 95 ALA A CA 1
ATOM 735 C C . ALA A 1 95 ? 11.781 -10.858 -17.123 1.00 91.31 95 ALA A C 1
ATOM 737 O O . ALA A 1 95 ? 11.140 -10.026 -16.462 1.00 91.31 95 ALA A O 1
ATOM 738 N N . PRO A 1 96 ? 11.189 -11.616 -18.066 1.00 88.44 96 PRO A N 1
ATOM 739 C CA . PRO A 1 96 ? 9.754 -11.564 -18.309 1.00 88.44 96 PRO A CA 1
ATOM 740 C C . PRO A 1 96 ? 8.971 -11.897 -17.028 1.00 88.44 96 PRO A C 1
ATOM 742 O O . PRO A 1 96 ? 9.282 -12.894 -16.367 1.00 88.44 96 PRO A O 1
ATOM 745 N N . PRO A 1 97 ? 7.961 -11.094 -16.647 1.00 90.06 97 PRO A N 1
ATOM 746 C CA . PRO A 1 97 ? 7.112 -11.429 -15.514 1.00 90.06 97 PRO A CA 1
ATOM 747 C C . PRO A 1 97 ? 6.195 -12.603 -15.869 1.00 90.06 97 PRO A C 1
ATOM 749 O O . PRO A 1 97 ? 6.019 -12.959 -17.036 1.00 90.06 97 PRO A O 1
ATOM 752 N N . ARG A 1 98 ? 5.563 -13.191 -14.849 1.00 88.56 98 ARG A N 1
ATOM 753 C CA . ARG A 1 98 ? 4.549 -14.225 -15.077 1.00 88.56 98 ARG A CA 1
ATOM 754 C C . ARG A 1 98 ? 3.380 -13.644 -15.889 1.00 88.56 98 ARG A C 1
ATOM 756 O O . ARG A 1 98 ? 2.952 -12.521 -15.596 1.00 88.56 98 ARG A O 1
ATOM 763 N N . PRO A 1 99 ? 2.854 -14.392 -16.873 1.00 89.50 99 PRO A N 1
ATOM 764 C CA . PRO A 1 99 ? 1.684 -13.961 -17.622 1.00 89.50 99 PRO A CA 1
ATOM 765 C C . PRO A 1 99 ? 0.465 -13.841 -16.703 1.00 89.50 99 PRO A C 1
ATOM 767 O O . PRO A 1 99 ? 0.387 -14.491 -15.656 1.00 89.50 99 PRO A O 1
ATOM 770 N N . ALA A 1 100 ? -0.500 -13.013 -17.101 1.00 88.94 100 ALA A N 1
ATOM 771 C CA . ALA A 1 100 ? -1.811 -12.997 -16.470 1.00 88.94 100 ALA A CA 1
ATOM 772 C C . ALA A 1 100 ? -2.460 -14.395 -16.578 1.00 88.94 100 ALA A C 1
ATOM 774 O O . ALA A 1 100 ? -2.253 -15.073 -17.592 1.00 88.94 100 ALA A O 1
ATOM 775 N N . PRO A 1 101 ? -3.236 -14.837 -15.573 1.00 86.81 101 PRO A N 1
ATOM 776 C CA . PRO A 1 101 ? -4.034 -16.057 -15.676 1.00 86.81 101 PRO A CA 1
ATOM 777 C C . PRO A 1 101 ? -4.955 -16.051 -16.906 1.00 86.81 101 PRO A C 1
ATOM 779 O O . PRO A 1 101 ? -5.292 -14.992 -17.429 1.00 86.81 101 PRO A O 1
ATOM 782 N N . ASP A 1 102 ? -5.391 -17.226 -17.361 1.00 85.06 102 ASP A N 1
ATOM 783 C CA . ASP A 1 102 ? -6.298 -17.329 -18.518 1.00 85.06 102 ASP A CA 1
ATOM 784 C C . ASP A 1 102 ? -7.721 -16.840 -18.210 1.00 85.06 102 ASP A C 1
ATOM 786 O O . ASP A 1 102 ? -8.459 -16.446 -19.113 1.00 85.06 102 ASP A O 1
ATOM 790 N N . VAL A 1 103 ? -8.088 -16.829 -16.926 1.00 83.00 103 VAL A N 1
ATOM 791 C CA . VAL A 1 103 ? -9.388 -16.381 -16.423 1.00 83.00 103 VAL A CA 1
ATOM 792 C C . VAL A 1 103 ? -9.171 -15.436 -15.247 1.00 83.00 103 VAL A C 1
ATOM 794 O O . VAL A 1 103 ? -8.342 -15.700 -14.371 1.00 83.00 103 VAL A O 1
ATOM 797 N N . ALA A 1 104 ? -9.938 -14.346 -15.207 1.00 80.06 104 ALA A N 1
ATOM 798 C CA . ALA A 1 104 ? -9.924 -13.420 -14.083 1.00 80.06 104 ALA A CA 1
ATOM 799 C C . ALA A 1 104 ? -10.272 -14.139 -12.764 1.00 80.06 104 ALA A C 1
ATOM 801 O O . ALA A 1 104 ? -11.292 -14.816 -12.651 1.00 80.06 104 ALA A O 1
ATOM 802 N N . VAL A 1 105 ? -9.417 -13.980 -11.751 1.00 79.50 105 VAL A N 1
ATOM 803 C CA . VAL A 1 105 ? -9.584 -14.617 -10.437 1.00 79.50 105 VAL A CA 1
ATOM 804 C C . VAL A 1 105 ? -10.213 -13.626 -9.462 1.00 79.50 105 VAL A C 1
ATOM 806 O O . VAL A 1 105 ? -9.734 -12.500 -9.322 1.00 79.50 105 VAL A O 1
ATOM 809 N N . GLN A 1 106 ? -11.252 -14.054 -8.743 1.00 81.38 106 GLN A N 1
ATOM 810 C CA . GLN A 1 106 ? -11.830 -13.278 -7.646 1.00 81.38 106 GLN A CA 1
ATOM 811 C C . GLN A 1 106 ? -10.794 -13.089 -6.524 1.00 81.38 106 GLN A C 1
ATOM 813 O O . GLN A 1 106 ? -10.242 -14.050 -5.990 1.00 81.38 106 GLN A O 1
ATOM 818 N N . THR A 1 107 ? -10.526 -11.836 -6.155 1.00 80.00 107 THR A N 1
ATOM 819 C CA . THR A 1 107 ? -9.522 -11.480 -5.133 1.00 80.00 107 THR A CA 1
ATOM 820 C C . THR A 1 107 ? -10.130 -10.973 -3.828 1.00 80.00 107 THR A C 1
ATOM 822 O O . THR A 1 107 ? -9.426 -10.892 -2.818 1.00 80.00 107 THR A O 1
ATOM 825 N N . HIS A 1 108 ? -11.425 -10.650 -3.836 1.00 86.00 108 HIS A N 1
ATOM 826 C CA . HIS A 1 108 ? -12.166 -10.184 -2.672 1.00 86.00 108 HIS A CA 1
ATOM 827 C C . HIS A 1 108 ? -13.113 -11.272 -2.174 1.00 86.00 108 HIS A C 1
ATOM 829 O O . HIS A 1 108 ? -13.903 -11.819 -2.940 1.00 86.00 108 HIS A O 1
ATOM 835 N N . TRP A 1 109 ? -13.014 -11.569 -0.886 1.00 92.25 109 TRP A N 1
ATOM 836 C CA . TRP A 1 109 ? -13.805 -12.569 -0.183 1.00 92.25 109 TRP A CA 1
ATOM 837 C C . TRP A 1 109 ? -14.378 -11.925 1.063 1.00 92.25 109 TRP A C 1
ATOM 839 O O . TRP A 1 109 ? -13.807 -10.943 1.546 1.00 92.25 109 TRP A O 1
ATOM 849 N N . ARG A 1 110 ? -15.436 -12.534 1.599 1.00 94.06 110 ARG A N 1
ATOM 850 C CA . ARG A 1 110 ? -16.030 -12.128 2.865 1.00 94.06 110 ARG A CA 1
ATOM 851 C C . ARG A 1 110 ? -14.954 -11.971 3.931 1.00 94.06 110 ARG A C 1
ATOM 853 O O . ARG A 1 110 ? -14.133 -12.877 4.132 1.00 94.06 110 ARG A O 1
ATOM 860 N N . VAL A 1 111 ? -14.945 -10.805 4.560 1.00 94.25 111 VAL A N 1
ATOM 861 C CA . VAL A 1 111 ? -14.035 -10.497 5.657 1.00 94.25 111 VAL A CA 1
ATOM 862 C C . VAL A 1 111 ? -14.425 -11.282 6.899 1.00 94.25 111 VAL A C 1
ATOM 864 O O . VAL A 1 111 ? -15.553 -11.752 7.014 1.00 94.25 111 VAL A O 1
ATOM 867 N N . THR A 1 112 ? -13.489 -11.433 7.833 1.00 94.81 112 THR A N 1
ATOM 868 C CA . THR A 1 112 ? -13.776 -12.126 9.097 1.00 94.81 112 THR A CA 1
ATOM 869 C C . THR A 1 112 ? -13.329 -11.339 10.313 1.00 94.81 112 THR A C 1
ATOM 871 O O . THR A 1 112 ? -12.375 -10.565 10.221 1.00 94.81 112 THR A O 1
ATOM 874 N N . VAL A 1 113 ? -13.970 -11.562 11.465 1.00 94.38 113 VAL A N 1
ATOM 875 C CA . VAL A 1 113 ? -13.599 -10.877 12.718 1.00 94.38 113 VAL A CA 1
ATOM 876 C C . VAL A 1 113 ? -12.100 -11.019 13.001 1.00 94.38 113 VAL A C 1
ATOM 878 O O . VAL A 1 113 ? -11.525 -12.115 12.901 1.00 94.38 113 VAL A O 1
ATOM 881 N N . GLY A 1 114 ? -11.476 -9.885 13.336 1.00 94.50 114 GLY A N 1
ATOM 882 C CA . GLY A 1 114 ? -10.039 -9.750 13.588 1.00 94.50 114 GLY A CA 1
ATOM 883 C C . GLY A 1 114 ? -9.184 -9.504 12.339 1.00 94.50 114 GLY A C 1
ATOM 884 O O . GLY A 1 114 ? -7.996 -9.207 12.469 1.00 94.50 114 GLY A O 1
ATOM 885 N N . GLU A 1 115 ? -9.743 -9.596 11.127 1.00 95.62 115 GLU A N 1
ATOM 886 C CA . GLU A 1 115 ? -9.050 -9.174 9.905 1.00 95.62 115 GLU A CA 1
ATOM 887 C C . GLU A 1 115 ? -8.847 -7.651 9.888 1.00 95.62 115 GLU A C 1
ATOM 889 O O . GLU A 1 115 ? -9.606 -6.891 10.487 1.00 95.62 115 GLU A O 1
ATOM 894 N N . LEU A 1 116 ? -7.808 -7.181 9.196 1.00 94.56 116 LEU A N 1
ATOM 895 C CA . LEU A 1 116 ? -7.583 -5.750 9.011 1.00 94.56 116 LEU A CA 1
ATOM 896 C C . LEU A 1 116 ? -8.589 -5.154 8.015 1.00 94.56 116 LEU A C 1
ATOM 898 O O . LEU A 1 116 ? -8.417 -5.286 6.801 1.00 94.56 116 LEU A O 1
ATOM 902 N N . GLU A 1 117 ? -9.548 -4.386 8.519 1.00 92.25 117 GLU A N 1
ATOM 903 C CA . GLU A 1 117 ? -10.473 -3.593 7.706 1.00 92.25 117 GLU A CA 1
ATOM 904 C C . GLU 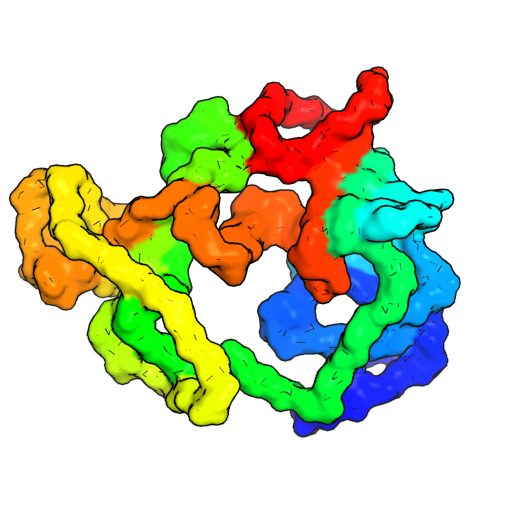A 1 117 ? -9.720 -2.409 7.073 1.00 92.25 117 GLU A C 1
ATOM 906 O O . GLU A 1 117 ? -9.554 -2.305 5.846 1.00 92.25 117 GLU A O 1
ATOM 911 N N . SER A 1 118 ? -9.150 -1.534 7.906 1.00 91.81 118 SER A N 1
ATOM 912 C CA . SER A 1 118 ? -8.494 -0.316 7.429 1.00 91.81 118 SER A CA 1
ATOM 913 C C . SER A 1 118 ? -7.263 0.094 8.237 1.00 91.81 118 SER A C 1
ATOM 915 O O . SER A 1 118 ? -7.131 -0.192 9.423 1.00 91.81 118 SER A O 1
ATOM 917 N N . ILE A 1 119 ? -6.330 0.771 7.559 1.00 93.38 119 ILE A N 1
ATOM 918 C CA . ILE A 1 119 ? -5.242 1.510 8.207 1.00 93.38 119 ILE A CA 1
ATOM 919 C C . ILE A 1 119 ? -5.772 2.926 8.412 1.00 93.38 119 ILE A C 1
ATOM 921 O O . ILE A 1 119 ? -5.988 3.640 7.432 1.00 93.38 119 ILE A O 1
ATOM 925 N N . VAL A 1 120 ? -6.020 3.293 9.665 1.00 89.50 120 VAL A N 1
ATOM 926 C CA . VAL A 1 120 ? -6.661 4.551 10.065 1.00 89.50 120 VAL A CA 1
ATOM 927 C C . VAL A 1 120 ? -5.724 5.721 9.802 1.00 89.50 120 VAL A C 1
ATOM 929 O O . VAL A 1 120 ? -6.035 6.624 9.026 1.00 89.50 120 VAL A O 1
ATOM 932 N N . GLN A 1 121 ? -4.543 5.680 10.416 1.00 88.75 121 GLN A N 1
ATOM 933 C CA . GLN A 1 121 ? -3.518 6.704 10.271 1.00 88.75 121 GLN A CA 1
ATOM 934 C C . GLN A 1 121 ? -2.145 6.166 10.675 1.00 88.75 121 GLN A C 1
ATOM 936 O O . GLN A 1 121 ? -2.032 5.118 11.305 1.00 88.75 121 GLN A O 1
ATOM 941 N N . ALA A 1 122 ? -1.100 6.907 10.311 1.00 91.38 122 ALA A N 1
ATOM 942 C CA . ALA A 1 122 ? 0.189 6.794 10.985 1.00 91.38 122 ALA A CA 1
ATOM 943 C C . ALA A 1 122 ? 0.237 7.822 12.115 1.00 91.38 122 ALA A C 1
ATOM 945 O O . ALA A 1 122 ? -0.345 8.899 11.957 1.00 91.38 122 ALA A O 1
ATOM 946 N N . ASP A 1 123 ? 0.961 7.495 13.182 1.00 92.31 123 ASP A N 1
ATOM 947 C CA . ASP A 1 123 ? 1.161 8.353 14.347 1.00 92.31 123 ASP A CA 1
ATOM 948 C C . ASP A 1 123 ? 1.574 9.776 13.907 1.00 92.31 123 ASP A C 1
ATOM 950 O O . ASP A 1 123 ? 2.603 9.938 13.228 1.00 92.31 123 ASP A O 1
ATOM 954 N N . PRO A 1 124 ? 0.767 10.806 14.229 1.00 91.19 124 PRO A N 1
ATOM 955 C CA . PRO A 1 124 ? 1.051 12.184 13.846 1.00 91.19 124 PRO A CA 1
ATOM 956 C C . PRO A 1 124 ? 2.415 12.686 14.332 1.00 91.19 124 PRO A C 1
ATOM 958 O O . PRO A 1 124 ? 3.104 13.379 13.577 1.00 91.19 124 PRO A O 1
ATOM 961 N N . GLU A 1 125 ? 2.849 12.295 15.533 1.00 91.56 125 GLU A N 1
ATOM 962 C CA . GLU A 1 125 ? 4.142 12.714 16.078 1.00 91.56 125 GLU A CA 1
ATOM 963 C C . GLU A 1 125 ? 5.291 12.075 15.299 1.00 91.56 125 GLU A C 1
ATOM 965 O O . GLU A 1 125 ? 6.274 12.740 14.972 1.00 91.56 125 GLU A O 1
ATOM 970 N N . HIS A 1 126 ? 5.146 10.819 14.869 1.00 90.88 126 HIS A N 1
ATOM 971 C CA . HIS A 1 126 ? 6.139 10.190 13.997 1.00 90.88 126 HIS A CA 1
ATOM 972 C C . HIS A 1 126 ? 6.255 10.883 12.638 1.00 90.88 126 HIS A C 1
ATOM 974 O O . HIS A 1 126 ? 7.368 11.051 12.139 1.00 90.88 126 HIS A O 1
ATOM 980 N N . LYS A 1 127 ? 5.139 11.325 12.047 1.00 87.50 127 LYS A N 1
ATOM 981 C CA . LYS A 1 127 ? 5.167 12.089 10.789 1.00 87.50 127 LYS A CA 1
ATOM 982 C C . LYS A 1 127 ? 5.842 13.447 10.951 1.00 87.50 127 LYS A C 1
ATOM 984 O O . LYS A 1 127 ? 6.550 13.870 10.041 1.00 87.50 127 LYS A O 1
ATOM 989 N N . LYS A 1 128 ? 5.617 14.111 12.087 1.00 88.56 128 LYS A N 1
ATOM 990 C CA . LYS A 1 128 ? 6.209 15.412 12.416 1.00 88.56 128 LYS A CA 1
ATOM 991 C C . LYS A 1 128 ? 7.712 15.303 12.674 1.00 88.56 128 LYS A C 1
ATOM 993 O O . LYS A 1 128 ? 8.474 16.091 12.127 1.00 88.56 128 LYS A O 1
ATOM 998 N N . LEU A 1 129 ? 8.132 14.321 13.473 1.00 88.62 129 LEU A N 1
ATOM 999 C CA . LEU A 1 129 ? 9.532 14.122 13.858 1.00 88.62 129 LEU A CA 1
ATOM 1000 C C . LEU A 1 129 ? 10.372 13.487 12.745 1.00 88.62 129 LEU A C 1
ATOM 1002 O O . LEU A 1 129 ? 11.561 13.765 12.635 1.00 88.62 129 LEU A O 1
ATOM 1006 N N . ARG A 1 130 ? 9.773 12.600 11.943 1.00 86.69 130 ARG A N 1
ATOM 1007 C CA . ARG A 1 130 ? 10.471 11.800 10.924 1.00 86.69 130 ARG A CA 1
ATOM 1008 C C . ARG A 1 130 ? 9.677 11.781 9.613 1.00 86.69 130 ARG A C 1
ATOM 1010 O O . ARG A 1 130 ? 9.130 10.735 9.228 1.00 86.69 130 ARG A O 1
ATOM 1017 N N . PRO A 1 131 ? 9.571 12.930 8.923 1.00 84.31 131 PRO A N 1
ATOM 1018 C CA . PRO A 1 131 ? 8.863 13.012 7.654 1.00 84.31 131 PRO A CA 1
ATOM 1019 C C . PRO A 1 131 ? 9.519 12.090 6.617 1.00 84.31 131 PRO A C 1
ATOM 1021 O O . PRO A 1 131 ? 10.737 11.976 6.539 1.00 84.31 131 PRO A O 1
ATOM 1024 N N . GLY A 1 132 ? 8.701 11.387 5.831 1.00 83.31 132 GLY A N 1
ATOM 1025 C CA . GLY A 1 132 ? 9.192 10.469 4.796 1.00 83.31 132 GLY A CA 1
ATOM 1026 C C . GLY A 1 132 ? 9.752 9.132 5.302 1.00 83.31 132 GLY A C 1
ATOM 1027 O O . GLY A 1 132 ? 9.998 8.254 4.485 1.00 83.31 132 GLY A O 1
ATOM 1028 N N . ALA A 1 133 ? 9.872 8.912 6.614 1.00 88.69 133 ALA A N 1
ATOM 1029 C CA . ALA A 1 133 ? 10.358 7.653 7.190 1.00 88.69 133 ALA A CA 1
ATOM 1030 C C . ALA A 1 133 ? 9.211 6.695 7.565 1.00 88.69 133 ALA A C 1
ATOM 1032 O O . ALA A 1 133 ? 9.173 6.167 8.676 1.00 88.69 133 ALA A O 1
ATOM 1033 N N . TRP A 1 134 ? 8.242 6.484 6.667 1.00 92.50 134 TRP A N 1
ATOM 1034 C CA . TRP A 1 134 ? 6.983 5.786 6.984 1.00 92.50 134 TRP A CA 1
ATOM 1035 C C . TRP A 1 134 ? 7.196 4.357 7.518 1.00 92.50 134 TRP A C 1
ATOM 1037 O O . TRP A 1 134 ? 6.481 3.904 8.407 1.00 92.50 134 TRP A O 1
ATOM 1047 N N . ARG A 1 135 ? 8.260 3.669 7.086 1.00 92.88 135 ARG A N 1
ATOM 1048 C CA . ARG A 1 135 ? 8.630 2.336 7.598 1.00 92.88 135 ARG A CA 1
ATOM 1049 C C . ARG A 1 135 ? 9.073 2.321 9.063 1.00 92.88 135 ARG A C 1
ATOM 1051 O O . ARG A 1 135 ? 9.221 1.255 9.649 1.00 92.88 135 ARG A O 1
ATOM 1058 N N . THR A 1 136 ? 9.279 3.486 9.666 1.00 92.38 136 THR A N 1
ATOM 1059 C CA . THR A 1 136 ? 9.629 3.638 11.086 1.00 92.38 136 THR A CA 1
ATOM 1060 C C . THR A 1 136 ? 8.434 4.058 11.945 1.00 92.38 136 THR A C 1
ATOM 1062 O O . THR A 1 136 ? 8.559 4.181 13.167 1.00 92.38 136 THR A O 1
ATOM 1065 N N . HIS A 1 137 ? 7.283 4.313 11.313 1.00 94.38 137 HIS A N 1
ATOM 1066 C CA . HIS A 1 137 ? 6.094 4.829 11.977 1.00 94.38 137 HIS A CA 1
ATOM 1067 C C . HIS A 1 137 ? 5.294 3.709 12.653 1.00 94.38 137 HIS A C 1
ATOM 1069 O O . HIS A 1 137 ? 5.455 2.514 12.380 1.00 94.38 137 HIS A O 1
ATOM 1075 N N . SER A 1 138 ? 4.396 4.146 13.529 1.00 96.12 138 SER A N 1
ATOM 1076 C CA . SER A 1 138 ? 3.353 3.319 14.121 1.00 96.12 138 SER A CA 1
ATOM 1077 C C . SER A 1 138 ? 2.058 3.639 13.403 1.00 96.12 138 SER A C 1
ATOM 1079 O O . SER A 1 138 ? 1.839 4.785 13.004 1.00 96.12 138 SER A O 1
ATOM 1081 N N . TYR A 1 139 ? 1.225 2.627 13.222 1.00 96.75 139 TYR A N 1
ATOM 1082 C CA . TYR A 1 139 ? -0.020 2.723 12.485 1.00 96.75 139 TYR A CA 1
ATOM 1083 C C . TYR A 1 139 ? -1.176 2.284 13.361 1.00 96.75 139 TYR A C 1
ATOM 1085 O O . TYR A 1 139 ? -1.114 1.234 14.004 1.00 96.75 139 TYR A O 1
ATOM 1093 N N . GLU A 1 140 ? -2.224 3.094 13.348 1.00 95.19 140 GLU A N 1
ATOM 1094 C CA . GLU A 1 140 ? -3.513 2.765 13.928 1.00 95.19 140 GLU A CA 1
ATOM 1095 C C . GLU A 1 140 ? -4.294 1.910 12.927 1.00 95.19 140 GLU A C 1
ATOM 1097 O O . GLU A 1 140 ? -4.428 2.256 11.748 1.00 95.19 140 GLU A O 1
ATOM 1102 N N . LEU A 1 141 ? -4.795 0.776 13.395 1.00 95.44 141 LEU A N 1
ATOM 1103 C CA . LEU A 1 141 ? -5.462 -0.239 12.597 1.00 95.44 141 LEU A CA 1
ATOM 1104 C C . LEU A 1 141 ? -6.879 -0.448 13.119 1.00 95.44 141 LEU A C 1
ATOM 1106 O O . LEU A 1 141 ? -7.077 -0.683 14.311 1.00 95.44 141 LEU A O 1
ATOM 1110 N N . ALA A 1 142 ? -7.851 -0.410 12.215 1.00 94.44 142 ALA A N 1
ATOM 1111 C CA . ALA A 1 142 ? -9.210 -0.842 12.493 1.00 94.44 142 ALA A CA 1
ATOM 1112 C C . ALA A 1 142 ? -9.364 -2.302 12.064 1.00 94.44 142 ALA A C 1
ATOM 1114 O O . ALA A 1 142 ? -9.062 -2.665 10.920 1.00 94.44 142 ALA A O 1
ATOM 1115 N N . LEU A 1 143 ? -9.804 -3.132 13.004 1.00 95.19 143 LEU A N 1
ATOM 1116 C CA . LEU A 1 143 ? -10.106 -4.533 12.755 1.00 95.19 143 LEU A CA 1
ATOM 1117 C C . LEU A 1 143 ? -11.588 -4.697 12.418 1.00 95.19 143 LEU A C 1
ATOM 1119 O O . LEU A 1 143 ? -12.436 -3.920 12.859 1.00 95.19 143 LEU A O 1
ATOM 1123 N N . VAL A 1 144 ? -11.887 -5.734 11.647 1.00 94.19 144 VAL A N 1
ATOM 1124 C CA . VAL A 1 144 ? -13.249 -6.179 11.365 1.00 94.19 144 VAL A CA 1
ATOM 1125 C C . VAL A 1 144 ? -13.909 -6.603 12.675 1.00 94.19 144 VAL A C 1
ATOM 1127 O O . VAL A 1 144 ? -13.387 -7.461 13.393 1.00 94.19 144 VAL A O 1
ATOM 1130 N N . THR A 1 145 ? -15.056 -5.996 12.972 1.00 91.75 145 THR A N 1
ATOM 1131 C CA . THR A 1 145 ? -15.936 -6.355 14.093 1.00 91.75 145 THR A CA 1
ATOM 1132 C C . THR A 1 145 ? -16.990 -7.364 13.632 1.00 91.75 145 THR A C 1
ATOM 1134 O O . THR A 1 145 ? -17.186 -7.556 12.431 1.00 91.75 145 THR A O 1
ATOM 1137 N N . ALA A 1 146 ? -17.701 -7.986 14.577 1.00 91.12 146 ALA A N 1
ATOM 1138 C CA . ALA A 1 146 ? -18.803 -8.903 14.261 1.00 91.12 146 ALA A CA 1
ATOM 1139 C C . ALA A 1 146 ? -19.906 -8.234 13.418 1.00 91.12 146 ALA A C 1
ATOM 1141 O O . ALA A 1 146 ? -20.481 -8.860 12.536 1.00 91.12 146 ALA A O 1
ATOM 1142 N N . GLU A 1 147 ? -20.154 -6.943 13.651 1.00 88.31 147 GLU A N 1
ATOM 1143 C CA . GLU A 1 147 ? -21.108 -6.138 12.879 1.00 88.31 147 GLU A CA 1
ATOM 1144 C C . GLU A 1 147 ? -20.693 -6.029 11.400 1.00 88.31 147 GLU A C 1
ATOM 1146 O O . GLU A 1 147 ? -21.508 -6.283 10.520 1.00 88.31 147 GLU A O 1
ATOM 1151 N N . VAL A 1 148 ? -19.410 -5.774 11.107 1.00 89.44 148 VAL A N 1
ATOM 1152 C CA . VAL A 1 148 ? -18.917 -5.714 9.713 1.00 89.44 148 VAL A CA 1
ATOM 1153 C C . VAL A 1 148 ? -18.956 -7.061 9.029 1.00 89.44 148 VAL A C 1
ATOM 1155 O O . VAL A 1 148 ? -19.331 -7.136 7.865 1.00 89.44 148 VAL A O 1
ATOM 1158 N N . GLU A 1 149 ? -18.548 -8.120 9.726 1.00 93.12 149 GLU A N 1
ATOM 1159 C CA . GLU A 1 149 ? -18.607 -9.471 9.164 1.00 93.12 149 GLU A CA 1
ATOM 1160 C C . GLU A 1 149 ? -20.051 -9.853 8.798 1.00 93.12 149 GLU A C 1
ATOM 1162 O O . GLU A 1 149 ? -20.276 -10.451 7.747 1.00 93.12 149 GLU A O 1
ATOM 1167 N N . ALA A 1 150 ? -21.031 -9.464 9.623 1.00 91.56 150 ALA A N 1
ATOM 1168 C CA . ALA A 1 150 ? -22.448 -9.715 9.368 1.00 91.56 150 ALA A CA 1
ATOM 1169 C C . ALA A 1 150 ? -23.020 -8.880 8.206 1.00 91.56 150 ALA A C 1
ATOM 1171 O O . ALA A 1 150 ? -23.909 -9.353 7.497 1.00 91.56 150 ALA A O 1
ATOM 1172 N N . GLU A 1 151 ? -22.523 -7.658 8.000 1.00 90.88 151 GLU A N 1
ATOM 1173 C CA . GLU A 1 151 ? -22.944 -6.775 6.904 1.00 90.88 151 GLU A CA 1
ATOM 1174 C C . GLU A 1 151 ? -22.253 -7.081 5.561 1.00 90.88 151 GLU A C 1
ATOM 1176 O O . GLU A 1 151 ? -22.737 -6.648 4.511 1.00 90.88 151 GLU A O 1
ATOM 1181 N N . ASP A 1 152 ? -21.138 -7.820 5.557 1.00 90.88 152 ASP A N 1
ATOM 1182 C CA . ASP A 1 152 ? -20.389 -8.132 4.338 1.00 90.88 152 ASP A CA 1
ATOM 1183 C C . ASP A 1 152 ? -21.104 -9.179 3.464 1.00 90.88 152 ASP A C 1
ATOM 1185 O O . ASP A 1 152 ? -21.158 -10.379 3.752 1.00 90.88 152 ASP A O 1
ATOM 1189 N N . GLN A 1 153 ? -21.616 -8.710 2.326 1.00 92.88 153 GLN A N 1
ATOM 1190 C CA . GLN A 1 153 ? -22.344 -9.512 1.339 1.00 92.88 153 GLN A CA 1
ATOM 1191 C C . GLN A 1 153 ? -21.433 -10.261 0.355 1.00 92.88 153 GLN A C 1
ATOM 1193 O O . GLN A 1 153 ? -21.925 -10.926 -0.558 1.00 92.88 153 GLN A O 1
ATOM 1198 N N . SER A 1 154 ? -20.112 -10.176 0.512 1.00 92.75 154 SER A N 1
ATOM 1199 C CA . SER A 1 154 ? -19.162 -10.862 -0.360 1.00 92.75 154 SER A CA 1
ATOM 1200 C C . SER A 1 154 ? -19.265 -12.387 -0.248 1.00 92.75 154 SER A C 1
ATOM 1202 O O . SER A 1 154 ? -19.738 -12.954 0.749 1.00 92.75 154 SER A O 1
ATOM 1204 N N . ASN A 1 155 ? -18.779 -13.071 -1.288 1.00 93.44 155 ASN A N 1
ATOM 1205 C CA . ASN A 1 155 ? -18.732 -14.531 -1.325 1.00 93.44 155 ASN A CA 1
ATOM 1206 C C . ASN A 1 155 ? -17.833 -15.081 -0.209 1.00 93.44 155 ASN A C 1
ATOM 1208 O O . ASN A 1 155 ? -16.782 -14.489 0.073 1.00 93.44 155 ASN A O 1
ATOM 1212 N N . PRO A 1 156 ? -18.192 -16.228 0.394 1.00 92.00 156 PRO A N 1
ATOM 1213 C CA . PRO A 1 156 ? -17.322 -16.890 1.351 1.00 92.00 156 PRO A CA 1
ATOM 1214 C C . PRO A 1 156 ? -15.988 -17.248 0.697 1.00 92.00 156 PRO A C 1
ATOM 1216 O O . PRO A 1 156 ? -15.913 -17.551 -0.496 1.00 92.00 156 PRO A O 1
ATOM 1219 N N . ARG A 1 157 ? -14.924 -17.211 1.497 1.00 90.81 157 ARG A N 1
ATOM 1220 C CA . ARG A 1 157 ? -13.601 -17.644 1.054 1.00 90.81 157 ARG A CA 1
ATOM 1221 C C . ARG A 1 157 ? -13.630 -19.157 0.789 1.00 90.81 157 ARG A C 1
ATOM 1223 O O . ARG A 1 157 ? -14.015 -19.890 1.696 1.00 90.81 157 ARG A O 1
ATOM 1230 N N . PRO A 1 158 ? -13.231 -19.624 -0.404 1.00 90.62 158 PRO A N 1
ATOM 1231 C CA . PRO A 1 158 ? -13.272 -21.041 -0.735 1.00 90.62 158 PRO A CA 1
ATOM 1232 C C . PRO A 1 158 ? -12.134 -21.817 -0.065 1.00 90.62 158 PRO A C 1
ATOM 1234 O O . PRO A 1 158 ? -11.087 -21.253 0.279 1.00 90.62 158 PRO A O 1
ATOM 1237 N N . ASP A 1 159 ? -12.327 -23.130 0.057 1.00 88.00 159 ASP A N 1
ATOM 1238 C CA . ASP A 1 159 ? -11.314 -24.048 0.571 1.00 88.00 159 ASP A CA 1
ATOM 1239 C C . ASP A 1 159 ? -10.051 -24.013 -0.305 1.00 88.00 159 ASP A C 1
ATOM 1241 O O . ASP A 1 159 ? -10.109 -23.983 -1.534 1.00 88.00 159 ASP A O 1
ATOM 1245 N N . GLY A 1 160 ? -8.881 -23.978 0.336 1.00 86.75 160 GLY A N 1
ATOM 1246 C CA . GLY A 1 160 ? -7.581 -23.898 -0.339 1.00 86.75 160 GLY A CA 1
ATOM 1247 C C . GLY A 1 160 ? -7.067 -22.477 -0.606 1.00 86.75 160 GLY A C 1
ATOM 1248 O O . GLY A 1 160 ? -5.879 -22.311 -0.889 1.00 86.75 160 GLY A O 1
ATOM 1249 N N . VAL A 1 161 ? -7.892 -21.432 -0.453 1.00 87.38 161 VAL A N 1
ATOM 1250 C CA . VAL A 1 161 ? -7.393 -20.045 -0.438 1.00 87.38 161 VAL A CA 1
ATOM 1251 C C . VAL A 1 161 ? -6.805 -19.733 0.943 1.00 87.38 161 VAL A C 1
ATOM 1253 O O . VAL A 1 161 ? -7.461 -19.999 1.950 1.00 87.38 161 VAL A O 1
ATOM 1256 N N . PRO A 1 162 ? -5.600 -19.127 1.034 1.00 89.06 162 PRO A N 1
ATOM 1257 C CA . PRO A 1 162 ? -4.988 -18.815 2.321 1.00 89.06 162 PRO A CA 1
ATOM 1258 C C . PRO A 1 162 ? -5.915 -18.014 3.237 1.00 89.06 162 PRO A C 1
ATOM 1260 O O . PRO A 1 162 ? -6.565 -17.055 2.798 1.00 89.06 162 PRO A O 1
ATOM 1263 N N . ALA A 1 163 ? -5.939 -18.390 4.516 1.00 90.06 163 ALA A N 1
ATOM 1264 C CA . ALA A 1 163 ? -6.714 -17.705 5.542 1.00 90.06 163 ALA A CA 1
ATOM 1265 C C . ALA A 1 163 ? -6.340 -16.209 5.622 1.00 90.06 163 ALA A C 1
ATOM 1267 O O . ALA A 1 163 ? -5.192 -15.833 5.344 1.00 90.06 163 ALA A O 1
ATOM 1268 N N . PRO A 1 164 ? -7.294 -15.329 5.975 1.00 92.19 164 PRO A N 1
ATOM 1269 C CA . PRO A 1 164 ? -6.990 -13.923 6.178 1.00 92.19 164 PRO A CA 1
ATOM 1270 C C . PRO A 1 164 ? -6.028 -13.742 7.354 1.00 92.19 164 PRO A C 1
ATOM 1272 O O . PRO A 1 164 ? -6.014 -14.516 8.311 1.00 92.19 164 PRO A O 1
ATOM 1275 N N . ILE A 1 165 ? -5.224 -12.684 7.282 1.00 93.88 165 ILE A N 1
ATOM 1276 C CA . ILE A 1 165 ? -4.355 -12.290 8.388 1.00 93.88 165 ILE A CA 1
ATOM 1277 C C . ILE A 1 165 ? -5.246 -11.697 9.472 1.00 93.88 165 ILE A C 1
A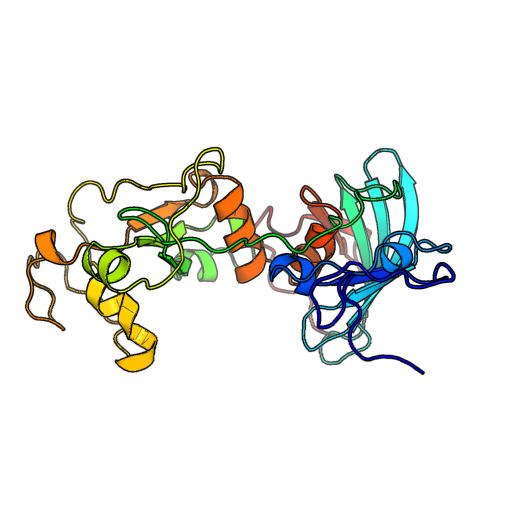TOM 1279 O O . ILE A 1 165 ? -5.898 -10.679 9.231 1.00 93.88 165 ILE A O 1
ATOM 1283 N N . LYS A 1 166 ? -5.235 -12.315 10.651 1.00 95.25 166 LYS A N 1
ATOM 1284 C CA . LYS A 1 166 ? -5.951 -11.828 11.827 1.00 95.25 166 LYS A CA 1
ATOM 1285 C C . LYS A 1 166 ? -4.994 -11.181 12.816 1.00 95.25 166 LYS A C 1
ATOM 1287 O O . LYS A 1 166 ? -3.843 -11.598 12.944 1.00 95.25 166 LYS A O 1
ATOM 1292 N N . PHE A 1 167 ? -5.492 -10.172 13.509 1.00 95.19 167 PHE A N 1
ATOM 1293 C CA . PHE A 1 167 ? -4.827 -9.542 14.634 1.00 95.19 167 PHE A CA 1
ATOM 1294 C C . PHE A 1 167 ? -5.641 -9.788 15.894 1.00 95.19 167 PHE A C 1
ATOM 1296 O O . PHE A 1 167 ? -6.870 -9.755 15.858 1.00 95.19 167 PHE A O 1
ATOM 1303 N N . ASP A 1 168 ? -4.940 -9.995 17.002 1.00 92.12 168 ASP A N 1
ATOM 1304 C CA . ASP A 1 168 ? -5.561 -9.914 18.313 1.00 92.12 168 ASP A CA 1
ATOM 1305 C C . ASP A 1 168 ? -5.787 -8.439 18.679 1.00 92.12 168 ASP A C 1
ATOM 1307 O O . ASP A 1 168 ? -4.881 -7.601 18.546 1.00 92.12 168 ASP A O 1
ATOM 1311 N N . GLN A 1 169 ? -7.008 -8.139 19.117 1.00 90.19 169 GLN A N 1
ATOM 1312 C CA . GLN A 1 169 ? -7.391 -6.831 19.634 1.00 90.19 169 GLN A CA 1
ATOM 1313 C C . GLN A 1 169 ? -6.682 -6.539 20.968 1.00 90.19 169 GLN A C 1
ATOM 1315 O O . GLN A 1 169 ? -6.364 -5.379 21.244 1.00 90.19 169 GLN A O 1
ATOM 1320 N N . GLY A 1 170 ? -6.320 -7.594 21.709 1.00 90.88 170 GLY A N 1
ATOM 1321 C CA . GLY A 1 170 ? -5.544 -7.538 22.942 1.00 90.88 170 GLY A CA 1
ATOM 1322 C C . GLY A 1 170 ? -6.354 -7.041 24.136 1.00 90.88 170 GLY A C 1
ATOM 1323 O O . GLY A 1 170 ? -7.580 -7.126 24.163 1.00 90.88 170 GLY A O 1
ATOM 1324 N N . GLU A 1 171 ? -5.653 -6.517 25.139 1.00 90.75 171 GLU A N 1
ATOM 1325 C CA . GLU A 1 171 ? -6.278 -5.874 26.294 1.00 90.75 171 GLU A CA 1
ATOM 1326 C C . GLU A 1 171 ? -6.822 -4.486 25.941 1.00 90.75 171 GLU A C 1
ATOM 1328 O O . GLU A 1 171 ? -6.327 -3.808 25.031 1.00 90.75 171 GLU A O 1
ATOM 1333 N N . ALA A 1 172 ? -7.845 -4.057 26.683 1.00 88.56 172 ALA A N 1
ATOM 1334 C CA . ALA A 1 172 ? -8.431 -2.737 26.515 1.00 88.56 172 ALA A CA 1
ATOM 1335 C C . ALA A 1 172 ? -7.367 -1.639 26.709 1.00 88.56 172 ALA A C 1
ATOM 1337 O O . ALA A 1 172 ? -6.579 -1.696 27.659 1.00 88.56 172 ALA A O 1
ATOM 1338 N N . PRO A 1 173 ? -7.325 -0.623 25.832 1.00 90.44 173 PRO A N 1
ATOM 1339 C CA . PRO A 1 173 ? -6.333 0.433 25.912 1.00 90.44 173 PRO A CA 1
ATOM 1340 C C . PRO A 1 173 ? -6.515 1.239 27.196 1.00 90.44 173 PRO A C 1
ATOM 1342 O O . PRO A 1 173 ? -7.613 1.685 27.525 1.00 90.44 173 PRO A O 1
ATOM 1345 N N . THR A 1 174 ? -5.406 1.486 27.889 1.00 88.44 174 THR A N 1
ATOM 1346 C CA . THR A 1 174 ? -5.366 2.369 29.061 1.00 88.44 174 THR A CA 1
ATOM 1347 C C . THR A 1 174 ? -5.408 3.849 28.665 1.00 88.44 174 THR A C 1
ATOM 1349 O O . THR A 1 174 ? -5.821 4.691 29.460 1.00 88.44 174 THR A O 1
ATOM 1352 N N . GLY A 1 175 ? -5.003 4.181 27.434 1.00 91.19 175 GLY A N 1
ATOM 1353 C CA . GLY A 1 175 ? -5.018 5.532 26.865 1.00 91.19 175 GLY A CA 1
ATOM 1354 C C . GLY A 1 175 ? -6.350 5.931 26.217 1.00 91.19 175 GLY A C 1
ATOM 1355 O O . GLY A 1 175 ? -7.383 5.295 26.431 1.00 91.19 175 GLY A O 1
A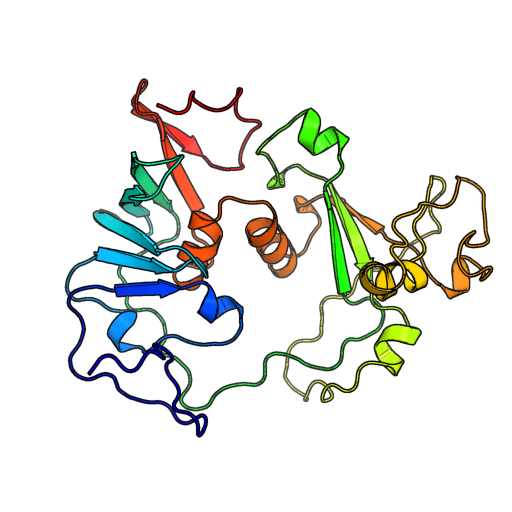TOM 1356 N N . SER A 1 176 ? -6.331 7.004 25.416 1.00 93.19 176 SER A N 1
ATOM 1357 C CA . SER A 1 176 ? -7.462 7.313 24.534 1.00 93.19 176 SER A CA 1
ATOM 1358 C C . SER A 1 176 ? -7.691 6.167 23.550 1.00 93.19 176 SER A C 1
ATOM 1360 O O . SER A 1 176 ? -6.771 5.426 23.195 1.00 93.19 176 SER A O 1
ATOM 1362 N N . TRP A 1 177 ? -8.939 5.994 23.124 1.00 94.25 177 TRP A N 1
ATOM 1363 C CA . TRP A 1 177 ? -9.296 4.884 22.248 1.00 94.25 177 TRP A CA 1
ATOM 1364 C C . TRP A 1 177 ? -10.375 5.260 21.255 1.00 94.25 177 TRP A C 1
ATOM 1366 O O . TRP A 1 177 ? -11.289 6.033 21.542 1.00 94.25 177 TRP A O 1
ATOM 1376 N N . ARG A 1 178 ? -10.308 4.666 20.071 1.00 95.25 178 ARG A N 1
ATOM 1377 C CA . ARG A 1 178 ? -11.276 4.890 19.004 1.00 95.25 178 ARG A CA 1
ATOM 1378 C C . ARG A 1 178 ? -12.173 3.675 18.874 1.00 95.25 178 ARG A C 1
ATOM 1380 O O . ARG A 1 178 ? -11.685 2.560 18.745 1.00 95.25 178 ARG A O 1
ATOM 1387 N N . CYS A 1 179 ? -13.481 3.899 18.902 1.00 94.50 179 CYS A N 1
ATOM 1388 C CA . CYS A 1 179 ? -14.477 2.845 18.728 1.00 94.50 179 CYS A CA 1
ATOM 1389 C C . CYS A 1 179 ? -14.402 2.265 17.310 1.00 94.50 179 CYS A C 1
ATOM 1391 O O . CYS A 1 179 ? -14.603 3.004 16.343 1.00 94.50 179 CYS A O 1
ATOM 1393 N N . ALA A 1 180 ? -14.127 0.961 17.191 1.00 93.00 180 ALA A N 1
ATOM 1394 C CA . ALA A 1 180 ? -13.954 0.313 15.891 1.00 93.00 180 ALA A CA 1
ATOM 1395 C C . ALA A 1 180 ? -15.264 0.310 15.085 1.00 93.00 180 ALA A C 1
ATOM 1397 O O . ALA A 1 180 ? -15.255 0.700 13.919 1.00 93.00 180 ALA A O 1
ATOM 1398 N N . SER A 1 181 ? -16.400 0.004 15.725 1.00 90.88 181 SER A N 1
ATOM 1399 C CA . SER A 1 181 ? -17.714 0.043 15.061 1.00 90.88 181 SER A CA 1
ATOM 1400 C C . SER A 1 181 ? -18.096 1.447 14.550 1.00 90.88 181 SER A C 1
ATOM 1402 O O . SER A 1 181 ? -18.444 1.627 13.383 1.00 90.88 181 SER A O 1
ATOM 1404 N N . CYS A 1 182 ? -17.936 2.501 15.363 1.00 91.12 182 CYS A N 1
ATOM 1405 C CA . CYS A 1 182 ? -18.197 3.873 14.897 1.00 91.12 182 CYS A CA 1
ATOM 1406 C C . CYS A 1 182 ? -17.261 4.287 13.755 1.00 91.12 182 CYS A C 1
ATOM 1408 O O . CYS A 1 182 ? -17.668 5.007 12.843 1.00 91.12 182 CYS A O 1
ATOM 1410 N N . TYR A 1 183 ? -16.002 3.848 13.797 1.00 89.00 183 TYR A N 1
ATOM 1411 C CA . TYR A 1 183 ? -15.019 4.220 12.788 1.00 89.00 183 TYR A CA 1
ATOM 1412 C C . TYR A 1 183 ? -15.293 3.583 11.418 1.00 89.00 183 TYR A C 1
ATOM 1414 O O . TYR A 1 183 ? -14.951 4.166 10.386 1.00 89.00 183 TYR A O 1
ATOM 1422 N N . GLN A 1 184 ? -15.961 2.434 11.359 1.00 84.38 184 GLN A N 1
ATOM 1423 C CA . GLN A 1 184 ? -16.356 1.814 10.088 1.00 84.38 184 GLN A CA 1
ATOM 1424 C C . GLN A 1 184 ? -17.307 2.711 9.294 1.00 84.38 184 GLN A C 1
ATOM 1426 O O . GLN A 1 184 ? -17.172 2.872 8.082 1.00 84.38 184 GLN A O 1
ATOM 1431 N N . THR A 1 185 ? -18.209 3.407 9.986 1.00 84.31 185 THR A N 1
ATOM 1432 C CA . THR A 1 185 ? -19.144 4.345 9.356 1.00 84.31 185 THR A CA 1
ATOM 1433 C C . THR A 1 185 ? -18.590 5.764 9.230 1.00 84.31 185 THR A C 1
ATOM 1435 O O . THR A 1 185 ? -19.320 6.656 8.802 1.00 84.31 185 THR A O 1
ATOM 1438 N N . ARG A 1 186 ? -17.301 6.002 9.523 1.00 85.81 186 ARG A N 1
ATOM 1439 C CA . ARG A 1 186 ? -16.692 7.348 9.589 1.00 85.81 186 ARG A CA 1
ATOM 1440 C C . ARG A 1 186 ? -16.932 8.227 8.370 1.00 85.81 186 ARG A C 1
ATOM 1442 O O . ARG A 1 186 ? -17.073 9.426 8.527 1.00 85.81 186 ARG A O 1
ATOM 1449 N N . PHE A 1 187 ? -16.975 7.676 7.159 1.00 82.94 187 PHE A N 1
ATOM 1450 C CA . PHE A 1 187 ? -17.203 8.492 5.961 1.00 82.94 187 PHE A CA 1
ATOM 1451 C C . PHE A 1 187 ? -18.679 8.861 5.781 1.00 82.94 187 PHE A C 1
ATOM 1453 O O . PHE A 1 187 ? -18.980 9.849 5.124 1.00 82.94 187 PHE A O 1
ATOM 1460 N N . LYS A 1 188 ? -19.594 8.097 6.390 1.00 83.75 188 LYS A N 1
ATOM 1461 C CA . LYS A 1 188 ? -21.029 8.405 6.443 1.00 83.75 188 LYS A CA 1
ATOM 1462 C C . LYS A 1 188 ? -21.355 9.353 7.602 1.00 83.75 188 LYS A C 1
ATOM 1464 O O . LYS A 1 188 ? -22.192 10.231 7.453 1.00 83.75 188 LYS A O 1
ATOM 1469 N N . THR A 1 189 ? -20.700 9.176 8.750 1.00 82.62 189 THR A N 1
ATOM 1470 C CA . THR A 1 189 ? -21.016 9.882 10.007 1.00 82.62 189 THR A CA 1
ATOM 1471 C C . THR A 1 189 ? -20.042 11.007 10.352 1.00 82.62 189 THR A C 1
ATOM 1473 O O . THR A 1 189 ? -20.272 11.742 11.307 1.00 82.62 189 THR A O 1
ATOM 1476 N N . MET A 1 190 ? -18.932 11.130 9.619 1.00 83.19 190 MET A N 1
ATOM 1477 C CA . MET A 1 190 ? -17.789 11.998 9.937 1.00 83.19 190 MET A CA 1
ATOM 1478 C C . MET A 1 190 ? -17.225 11.778 11.354 1.00 83.19 190 MET A C 1
ATOM 1480 O O . MET A 1 190 ? -16.609 12.665 11.948 1.00 83.19 190 MET A O 1
ATOM 1484 N N . CYS A 1 191 ? -17.407 10.576 11.913 1.00 82.56 191 CYS A N 1
ATOM 1485 C CA . CYS A 1 191 ? -16.959 10.233 13.257 1.00 82.56 191 CYS A CA 1
ATOM 1486 C C . CYS A 1 191 ? -15.473 9.833 13.281 1.00 82.56 191 CYS A C 1
ATOM 1488 O O . CYS A 1 191 ? -15.115 8.657 13.195 1.00 82.56 191 CYS A O 1
ATOM 1490 N N . PHE A 1 192 ? -14.600 10.825 13.464 1.00 84.31 192 PHE A N 1
ATOM 1491 C CA . PHE A 1 192 ? -13.153 10.638 13.646 1.00 84.31 192 PHE A CA 1
ATOM 1492 C C . PHE A 1 192 ? -12.687 10.912 15.088 1.00 84.31 192 PHE A C 1
ATOM 1494 O O . PHE A 1 192 ? -11.491 11.090 15.321 1.00 84.31 192 PHE A O 1
ATOM 1501 N N . GLY A 1 193 ? -13.598 10.955 16.060 1.00 87.75 193 GLY A N 1
ATOM 1502 C CA . GLY A 1 193 ? -13.266 11.244 17.455 1.00 87.75 193 GLY A CA 1
ATOM 1503 C C . GLY A 1 193 ? -12.660 10.059 18.211 1.00 87.75 193 GLY A C 1
ATOM 1504 O O . GLY A 1 193 ? -12.933 8.899 17.908 1.00 87.75 193 GLY A O 1
ATOM 1505 N N . GLU A 1 194 ? -11.876 10.378 19.238 1.00 93.31 194 GLU A N 1
ATOM 1506 C CA . GLU A 1 194 ? -11.396 9.425 20.244 1.00 93.31 194 GLU A CA 1
ATOM 1507 C C . GLU A 1 194 ? -12.189 9.578 21.542 1.00 93.31 194 GLU A C 1
ATOM 1509 O O . GLU A 1 194 ? -12.636 10.673 21.905 1.00 93.31 194 GLU A O 1
ATOM 1514 N N . ASN A 1 195 ? -12.377 8.469 22.242 1.00 95.50 195 ASN A N 1
ATOM 1515 C CA . ASN A 1 195 ? -12.857 8.435 23.611 1.00 95.50 195 ASN A CA 1
ATOM 1516 C C . ASN A 1 195 ? -11.690 8.720 24.564 1.00 95.50 195 ASN A C 1
ATOM 1518 O O . ASN A 1 195 ? -10.535 8.405 24.268 1.00 95.50 195 ASN A O 1
ATOM 1522 N N . LEU A 1 196 ? -11.996 9.333 25.707 1.00 94.56 196 LEU A N 1
ATOM 1523 C CA . LEU A 1 196 ? -10.994 9.668 26.715 1.00 94.56 196 LEU A CA 1
ATOM 1524 C C . LEU A 1 196 ? -10.486 8.405 27.424 1.00 94.56 196 LEU A C 1
ATOM 1526 O O . LEU A 1 196 ? -11.208 7.412 27.543 1.00 94.56 196 LEU A O 1
ATOM 1530 N N . SER A 1 197 ? -9.253 8.473 27.925 1.00 93.62 197 SER A N 1
ATOM 1531 C CA . SER A 1 197 ? -8.679 7.432 28.784 1.00 93.62 197 SER A CA 1
ATOM 1532 C C . SER A 1 197 ? -9.589 7.146 29.987 1.00 93.62 197 SER A C 1
ATOM 1534 O O . SER A 1 197 ? -10.221 8.054 30.530 1.00 93.62 197 SER A O 1
ATOM 1536 N N . GLY A 1 198 ? -9.694 5.868 30.359 1.00 91.19 198 GLY A N 1
ATOM 1537 C CA . GLY A 1 198 ? -10.520 5.397 31.475 1.00 91.19 198 GLY A CA 1
ATOM 1538 C C . GLY A 1 198 ? -12.020 5.278 31.181 1.00 91.19 198 GLY A C 1
ATOM 1539 O O . GLY A 1 198 ? -12.767 4.809 32.036 1.00 91.19 198 GLY A O 1
ATOM 1540 N N . THR A 1 199 ? -12.486 5.666 29.990 1.00 95.25 199 THR A N 1
ATOM 1541 C CA . THR A 1 199 ? -13.894 5.483 29.606 1.00 95.25 199 THR A CA 1
ATOM 1542 C C . THR A 1 199 ? -14.150 4.072 29.076 1.00 95.25 199 THR A C 1
ATOM 1544 O O . THR A 1 199 ? -13.427 3.594 28.205 1.00 95.25 199 THR A O 1
ATOM 1547 N N . THR A 1 200 ? -15.215 3.426 29.557 1.00 95.12 200 THR A N 1
ATOM 1548 C CA . THR A 1 200 ? -15.645 2.080 29.125 1.00 95.12 200 THR A CA 1
ATOM 1549 C C . THR A 1 200 ? -16.781 2.106 28.106 1.00 95.12 200 THR A C 1
ATOM 1551 O O . THR A 1 200 ? -17.176 1.059 27.602 1.00 95.12 200 THR A O 1
ATOM 1554 N N . THR A 1 201 ? -17.293 3.290 27.771 1.00 96.38 201 THR A N 1
ATOM 1555 C CA . THR A 1 201 ? -18.422 3.481 26.856 1.00 96.38 201 THR A CA 1
ATOM 1556 C C . THR A 1 201 ? -18.038 4.463 25.763 1.00 96.38 201 THR A C 1
ATOM 1558 O O . THR A 1 201 ? -17.430 5.501 26.029 1.00 96.38 201 THR A O 1
ATOM 1561 N N . CYS A 1 202 ? -18.407 4.162 24.520 1.00 95.44 202 CYS A N 1
ATOM 1562 C CA . CYS A 1 202 ? -18.153 5.069 23.413 1.00 95.44 202 CYS A CA 1
ATOM 1563 C C . CYS A 1 202 ? -19.067 6.300 23.487 1.00 95.44 202 CYS A C 1
ATOM 1565 O O . CYS A 1 202 ? -20.289 6.174 23.459 1.00 95.44 202 CYS A O 1
ATOM 1567 N N . LYS A 1 203 ? -18.485 7.503 23.444 1.00 95.12 203 LYS A N 1
ATOM 1568 C CA . LYS A 1 203 ? -19.229 8.776 23.463 1.00 95.12 203 LYS A CA 1
ATOM 1569 C C . LYS A 1 203 ? -20.126 9.013 22.240 1.00 95.12 203 LYS A C 1
ATOM 1571 O O . LYS A 1 203 ? -20.942 9.925 22.258 1.00 95.12 203 LYS A O 1
ATOM 1576 N N . HIS A 1 204 ? -19.937 8.242 21.167 1.00 92.69 204 HIS A N 1
ATOM 1577 C CA . HIS A 1 204 ? -20.646 8.422 19.898 1.00 92.69 204 HIS A CA 1
ATOM 1578 C C . HIS A 1 204 ? -21.827 7.466 19.728 1.00 92.69 204 HIS A C 1
ATOM 1580 O O . HIS A 1 204 ? -22.888 7.899 19.297 1.00 92.69 204 HIS A O 1
ATOM 1586 N N . CYS A 1 205 ? -21.662 6.182 20.063 1.00 92.62 205 CYS A N 1
ATOM 1587 C CA . CYS A 1 205 ? -22.740 5.193 19.939 1.00 92.62 205 CYS A CA 1
ATOM 1588 C C . CYS A 1 205 ? -23.331 4.743 21.279 1.00 92.62 205 CYS A C 1
ATOM 1590 O O . CYS A 1 205 ? -24.283 3.973 21.275 1.00 92.62 205 CYS A O 1
ATOM 1592 N N . GLY A 1 206 ? -22.761 5.159 22.414 1.00 94.69 206 GLY A N 1
ATOM 1593 C CA . GLY A 1 206 ? -23.240 4.787 23.749 1.00 94.69 206 GLY A CA 1
ATOM 1594 C C . GLY A 1 206 ? -23.025 3.319 24.136 1.00 94.69 206 GLY A C 1
ATOM 1595 O O . GLY A 1 206 ? -23.419 2.927 25.228 1.00 94.69 206 GLY A O 1
ATOM 1596 N N . ARG A 1 207 ? -22.404 2.504 23.274 1.00 95.12 207 ARG A N 1
ATOM 1597 C CA . ARG A 1 207 ? -22.123 1.081 23.529 1.00 95.12 207 ARG A CA 1
ATOM 1598 C C . ARG A 1 207 ? -20.819 0.884 24.308 1.00 95.12 207 ARG A C 1
ATOM 1600 O O . ARG A 1 207 ? -19.918 1.729 24.235 1.00 95.12 207 ARG A O 1
ATOM 1607 N N . LEU A 1 208 ? -20.719 -0.237 25.026 1.00 94.75 208 LEU A N 1
ATOM 1608 C CA . LEU A 1 208 ? -19.536 -0.605 25.806 1.00 94.75 208 LEU A CA 1
ATOM 1609 C C . LEU A 1 208 ? -18.336 -0.901 24.898 1.00 94.75 208 LEU A C 1
ATOM 1611 O O . LEU A 1 208 ? -18.486 -1.440 23.803 1.00 94.75 208 LEU A O 1
ATOM 1615 N N . GLN A 1 209 ? -17.136 -0.577 25.378 1.00 93.56 209 GLN A N 1
ATOM 1616 C CA . GLN A 1 209 ? -15.859 -0.797 24.696 1.00 93.56 209 GLN A CA 1
ATOM 1617 C C . GLN A 1 209 ? -15.635 -2.277 24.352 1.00 93.56 209 GLN A C 1
ATOM 1619 O O . GLN A 1 209 ? -15.123 -2.572 23.274 1.00 93.56 209 GLN A O 1
ATOM 1624 N N . SER A 1 210 ? -16.063 -3.191 25.229 1.00 91.50 210 SER A N 1
ATOM 1625 C CA . SER A 1 210 ? -16.027 -4.642 25.005 1.00 91.50 210 SER A CA 1
ATOM 1626 C C . SER A 1 210 ? -16.855 -5.088 23.802 1.00 91.50 210 SER A C 1
ATOM 1628 O O . SER A 1 210 ? -16.494 -6.054 23.139 1.00 91.50 210 SER A O 1
ATOM 1630 N N . ASP A 1 211 ? -17.945 -4.379 23.510 1.00 90.62 211 ASP A N 1
ATOM 1631 C CA . ASP A 1 211 ? -18.930 -4.805 22.515 1.00 90.62 211 ASP A CA 1
ATOM 1632 C C . ASP A 1 211 ? -18.589 -4.250 21.129 1.00 90.62 211 ASP A C 1
ATOM 1634 O O . ASP A 1 211 ? -18.845 -4.879 20.105 1.00 90.62 211 ASP A O 1
ATOM 1638 N N . VAL A 1 212 ? -18.016 -3.044 21.089 1.00 91.44 212 VAL A N 1
ATOM 1639 C CA . VAL A 1 212 ? -17.693 -2.335 19.839 1.00 91.44 212 VAL A CA 1
ATOM 1640 C C . VAL A 1 212 ? -16.246 -2.485 19.397 1.00 91.44 212 VAL A C 1
ATOM 1642 O O . VAL A 1 212 ? -15.930 -2.141 18.254 1.00 91.44 212 VAL A O 1
ATOM 1645 N N . GLY A 1 213 ? -15.373 -2.945 20.294 1.00 93.50 213 GLY A N 1
ATOM 1646 C CA . GLY A 1 213 ? -13.934 -3.009 20.089 1.00 93.50 213 GLY A CA 1
ATOM 1647 C C . GLY A 1 213 ? -13.266 -1.634 19.939 1.00 93.50 213 GLY A C 1
ATOM 1648 O O . GLY A 1 213 ? -13.893 -0.569 19.926 1.00 93.50 213 GLY A O 1
ATOM 1649 N N . TRP A 1 214 ? -11.947 -1.659 19.785 1.00 94.94 214 TRP A N 1
ATOM 1650 C CA . TRP A 1 214 ? -11.098 -0.485 19.591 1.00 94.94 214 TRP A CA 1
ATOM 1651 C C . TRP A 1 214 ? -10.094 -0.675 18.452 1.00 94.94 214 TRP A C 1
ATOM 1653 O O . TRP A 1 214 ? -9.769 -1.796 18.052 1.00 94.94 214 TRP A O 1
ATOM 1663 N N . THR A 1 215 ? -9.589 0.430 17.914 1.00 94.81 215 THR A N 1
ATOM 1664 C CA . THR A 1 215 ? -8.428 0.390 17.020 1.00 94.81 215 THR A CA 1
ATOM 1665 C C . THR A 1 215 ? -7.165 0.014 17.786 1.00 94.81 215 THR A C 1
ATOM 1667 O O . THR A 1 215 ? -6.994 0.365 18.952 1.00 94.81 215 THR A O 1
ATOM 1670 N N . ILE A 1 216 ? -6.255 -0.692 17.121 1.00 95.31 216 ILE A N 1
ATOM 1671 C CA . ILE A 1 216 ? -4.979 -1.103 17.711 1.00 95.31 216 ILE A CA 1
ATOM 1672 C C . ILE A 1 216 ? -3.817 -0.372 17.055 1.00 95.31 216 ILE A C 1
ATOM 1674 O O . ILE A 1 216 ? -3.838 -0.086 15.860 1.00 95.31 216 ILE A O 1
ATOM 1678 N N . TRP A 1 217 ? -2.766 -0.126 17.828 1.00 95.06 217 TRP A N 1
ATOM 1679 C CA . TRP A 1 217 ? -1.518 0.432 17.319 1.00 95.06 217 TRP A CA 1
ATOM 1680 C C . TRP A 1 217 ? -0.481 -0.663 17.103 1.00 95.06 217 TRP A C 1
ATOM 1682 O O . TRP A 1 217 ? -0.300 -1.546 17.946 1.00 95.06 217 TRP A O 1
ATOM 1692 N N . ARG A 1 218 ? 0.213 -0.608 15.966 1.00 96.38 218 ARG A N 1
ATOM 1693 C CA . ARG A 1 218 ? 1.335 -1.499 15.644 1.00 96.38 218 ARG A CA 1
ATOM 1694 C C . ARG A 1 218 ? 2.428 -0.731 14.920 1.00 96.38 218 ARG A C 1
ATOM 1696 O O . ARG A 1 218 ? 2.150 0.088 14.044 1.00 96.38 218 ARG A O 1
ATOM 1703 N N . GLN A 1 219 ? 3.677 -1.022 15.255 1.00 96.12 219 GLN A N 1
ATOM 1704 C CA . GLN A 1 219 ? 4.816 -0.516 14.500 1.00 96.12 219 GLN A CA 1
ATOM 1705 C C . GLN A 1 219 ? 4.880 -1.206 13.134 1.00 96.12 219 GLN A C 1
ATOM 1707 O O . GLN A 1 219 ? 4.565 -2.390 13.024 1.00 96.12 219 GLN A O 1
ATOM 1712 N N . TYR A 1 220 ? 5.332 -0.499 12.095 1.00 95.81 220 TYR A N 1
ATOM 1713 C CA . TYR A 1 220 ? 5.509 -1.065 10.752 1.00 95.81 220 TYR A CA 1
ATOM 1714 C C . TYR A 1 220 ? 6.234 -2.425 10.745 1.00 95.81 220 TYR A C 1
ATOM 1716 O O . TYR A 1 220 ? 5.776 -3.378 10.113 1.00 95.81 220 TYR A O 1
ATOM 1724 N N . SER A 1 221 ? 7.337 -2.533 11.491 1.00 95.56 221 SER A N 1
ATOM 1725 C CA . SER A 1 221 ? 8.160 -3.746 11.605 1.00 95.56 221 SER A CA 1
ATOM 1726 C C . SER A 1 221 ? 7.424 -4.937 12.228 1.00 95.56 221 SER A C 1
ATOM 1728 O O . SER A 1 221 ? 7.788 -6.077 11.961 1.00 95.56 221 SER A O 1
ATOM 1730 N N . GLN A 1 222 ? 6.371 -4.690 13.011 1.00 95.75 222 GLN A N 1
ATOM 1731 C CA . GLN A 1 222 ? 5.543 -5.720 13.647 1.00 95.75 222 GLN A CA 1
ATOM 1732 C C . GLN A 1 222 ? 4.438 -6.241 12.717 1.00 95.75 222 GLN A C 1
ATOM 1734 O O . GLN A 1 222 ? 3.727 -7.184 13.061 1.00 95.75 222 GLN A O 1
ATOM 1739 N N . LEU A 1 223 ? 4.247 -5.615 11.553 1.00 96.12 223 LEU A N 1
ATOM 1740 C CA . LEU A 1 223 ? 3.177 -5.970 10.631 1.00 96.12 223 LEU A CA 1
ATOM 1741 C C . LEU A 1 223 ? 3.613 -7.058 9.651 1.00 96.12 223 LEU A C 1
ATOM 1743 O O . LEU A 1 223 ? 4.735 -7.027 9.150 1.00 96.12 223 LEU A O 1
ATOM 1747 N N . PRO A 1 224 ? 2.716 -7.982 9.273 1.00 95.12 224 PRO A N 1
ATOM 1748 C CA . PRO A 1 224 ? 2.998 -8.934 8.207 1.00 95.12 224 PRO A CA 1
ATOM 1749 C C . PRO A 1 224 ? 3.322 -8.233 6.882 1.00 95.12 224 PRO A C 1
ATOM 1751 O O . PRO A 1 224 ? 2.727 -7.201 6.554 1.00 95.12 224 PRO A O 1
ATOM 1754 N N . LYS A 1 225 ? 4.185 -8.846 6.057 1.00 91.38 225 LYS A N 1
ATOM 1755 C CA . LYS A 1 225 ? 4.647 -8.282 4.770 1.00 91.38 225 LYS A CA 1
ATOM 1756 C C . LYS A 1 225 ? 3.508 -7.784 3.869 1.00 91.38 225 LYS A C 1
ATOM 1758 O O . LYS A 1 225 ? 3.626 -6.741 3.232 1.00 91.38 225 LYS A O 1
ATOM 1763 N N . LYS A 1 226 ? 2.369 -8.489 3.830 1.00 89.69 226 LYS A N 1
ATOM 1764 C CA . LYS A 1 226 ? 1.191 -8.076 3.040 1.00 89.69 226 LYS A CA 1
ATOM 1765 C C . LYS A 1 226 ? 0.624 -6.723 3.498 1.00 89.69 226 LYS A C 1
ATOM 1767 O O . LYS A 1 226 ? 0.225 -5.915 2.662 1.00 89.69 226 LYS A O 1
ATOM 1772 N N . ILE A 1 227 ? 0.608 -6.466 4.807 1.00 93.81 227 ILE A N 1
ATOM 1773 C CA . ILE A 1 227 ? 0.120 -5.208 5.386 1.00 93.81 227 ILE A CA 1
ATOM 1774 C C . ILE A 1 227 ? 1.172 -4.107 5.257 1.00 93.81 227 ILE A C 1
ATOM 1776 O O . ILE A 1 227 ? 0.828 -2.996 4.861 1.00 93.81 227 ILE A O 1
ATOM 1780 N N . GLN A 1 228 ? 2.450 -4.432 5.472 1.00 93.62 228 GLN A N 1
ATOM 1781 C CA . GLN A 1 228 ? 3.567 -3.528 5.178 1.00 93.62 228 GLN A CA 1
ATOM 1782 C C . GLN A 1 228 ? 3.498 -2.997 3.738 1.00 93.62 228 GLN A C 1
ATOM 1784 O O . GLN A 1 228 ? 3.546 -1.790 3.525 1.00 93.62 228 GLN A O 1
ATOM 1789 N N . ARG A 1 229 ? 3.222 -3.860 2.749 1.00 89.31 229 ARG A N 1
ATOM 1790 C CA . ARG A 1 229 ? 3.001 -3.434 1.354 1.00 89.31 229 ARG A CA 1
ATOM 1791 C C . ARG A 1 229 ? 1.790 -2.516 1.191 1.00 89.31 229 ARG A C 1
ATOM 1793 O O . ARG A 1 229 ? 1.841 -1.578 0.400 1.00 89.31 229 ARG A O 1
ATOM 1800 N N . ARG A 1 230 ? 0.686 -2.749 1.914 1.00 91.31 230 ARG A N 1
ATOM 1801 C CA . ARG A 1 230 ? -0.480 -1.840 1.901 1.00 91.31 230 ARG A CA 1
ATOM 1802 C C . ARG A 1 230 ? -0.087 -0.453 2.421 1.00 91.31 230 ARG A C 1
ATOM 1804 O O . ARG A 1 230 ? -0.469 0.539 1.804 1.00 91.31 230 ARG A O 1
ATOM 1811 N N . ILE A 1 231 ? 0.714 -0.399 3.483 1.00 93.62 231 ILE A N 1
ATOM 1812 C CA . ILE A 1 231 ? 1.268 0.837 4.046 1.00 93.62 231 ILE A CA 1
ATOM 1813 C C . ILE A 1 231 ? 2.227 1.518 3.067 1.00 93.62 231 ILE A C 1
ATOM 1815 O O . ILE A 1 231 ? 2.049 2.701 2.791 1.00 93.62 231 ILE A O 1
ATOM 1819 N N . ASP A 1 232 ? 3.183 0.786 2.491 1.00 90.69 232 ASP A N 1
ATOM 1820 C CA . ASP A 1 232 ? 4.129 1.312 1.501 1.00 90.69 232 ASP A CA 1
ATOM 1821 C C . ASP A 1 232 ? 3.399 1.999 0.335 1.00 90.69 232 ASP A C 1
ATOM 1823 O O . ASP A 1 232 ? 3.828 3.044 -0.141 1.00 90.69 232 ASP A O 1
ATOM 1827 N N . ARG A 1 233 ? 2.255 1.460 -0.105 1.00 88.44 233 ARG A N 1
ATOM 1828 C CA . ARG A 1 233 ? 1.437 2.070 -1.171 1.00 88.44 233 ARG A CA 1
ATOM 1829 C C . ARG A 1 233 ? 0.686 3.326 -0.727 1.00 88.44 233 ARG A C 1
ATOM 1831 O O . ARG A 1 233 ? 0.511 4.267 -1.510 1.00 88.44 233 ARG A O 1
ATOM 1838 N N . ALA A 1 234 ? 0.183 3.321 0.504 1.00 89.19 234 ALA A N 1
ATOM 1839 C CA . ALA A 1 234 ? -0.605 4.422 1.042 1.00 89.19 234 ALA A CA 1
ATOM 1840 C C . ALA A 1 234 ? 0.277 5.626 1.402 1.00 89.19 234 ALA A C 1
ATOM 1842 O O . ALA A 1 234 ? -0.064 6.753 1.041 1.00 89.19 234 ALA A O 1
ATOM 1843 N N . PHE A 1 235 ? 1.413 5.373 2.054 1.00 88.94 235 PHE A N 1
ATOM 1844 C CA . PHE A 1 235 ? 2.250 6.393 2.690 1.00 88.94 235 PHE A CA 1
ATOM 1845 C C . PHE A 1 235 ? 3.637 6.554 2.059 1.00 88.94 235 PHE A C 1
ATOM 1847 O O . PHE A 1 235 ? 4.279 7.577 2.289 1.00 88.94 235 PHE A O 1
ATOM 1854 N N . GLY A 1 236 ? 4.100 5.580 1.274 1.00 87.12 236 GLY A N 1
ATOM 1855 C CA . GLY A 1 236 ? 5.357 5.678 0.541 1.00 87.12 236 GLY A CA 1
ATOM 1856 C C . GLY A 1 236 ? 5.236 6.443 -0.788 1.00 87.12 236 GLY A C 1
ATOM 1857 O O . GLY A 1 236 ? 4.145 6.867 -1.193 1.00 87.12 236 GLY A O 1
ATOM 1858 N N . PRO A 1 237 ? 6.362 6.619 -1.502 1.00 85.31 237 PRO A N 1
ATOM 1859 C CA . PRO A 1 237 ? 6.408 7.249 -2.814 1.00 85.31 237 PRO A CA 1
ATOM 1860 C C . PRO A 1 237 ? 5.538 6.510 -3.827 1.00 85.31 237 PRO A C 1
ATOM 1862 O O . PRO A 1 237 ? 5.606 5.287 -3.958 1.00 85.31 237 PRO A O 1
ATOM 1865 N N . LYS A 1 238 ? 4.769 7.260 -4.622 1.00 86.12 238 LYS A N 1
ATOM 1866 C CA . LYS A 1 238 ? 3.869 6.676 -5.630 1.00 86.12 238 LYS A CA 1
ATOM 1867 C C . LYS A 1 238 ? 4.601 5.900 -6.722 1.00 86.12 238 LYS A C 1
ATOM 1869 O O . LYS A 1 238 ? 4.096 4.881 -7.181 1.00 86.12 238 LYS A O 1
ATOM 1874 N N . ILE A 1 239 ? 5.813 6.318 -7.086 1.00 88.25 239 ILE A N 1
ATOM 1875 C CA . ILE A 1 239 ? 6.650 5.552 -8.016 1.00 88.25 239 ILE A CA 1
ATOM 1876 C C . ILE A 1 239 ? 6.918 4.141 -7.479 1.00 88.25 239 ILE A C 1
ATOM 1878 O O . ILE A 1 239 ? 6.715 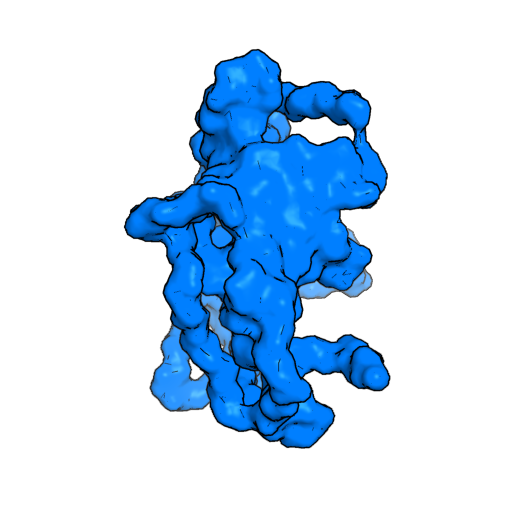3.171 -8.201 1.00 88.25 239 ILE A O 1
ATOM 1882 N N . LEU A 1 240 ? 7.257 4.000 -6.194 1.00 89.38 240 LEU A N 1
ATOM 1883 C CA . LEU A 1 240 ? 7.535 2.700 -5.588 1.00 89.38 240 LEU A CA 1
ATOM 1884 C C . LEU A 1 240 ? 6.292 1.800 -5.595 1.00 89.38 240 LEU A C 1
ATOM 1886 O O . LEU A 1 240 ? 6.404 0.607 -5.869 1.00 89.38 240 LEU A O 1
ATOM 1890 N N . SER A 1 241 ? 5.099 2.357 -5.350 1.00 90.12 241 SER A N 1
ATOM 1891 C CA . SER A 1 241 ? 3.863 1.570 -5.409 1.00 90.12 241 SER A CA 1
ATOM 1892 C C . SER A 1 241 ? 3.555 1.051 -6.812 1.00 90.12 241 SER A C 1
ATOM 1894 O O . SER A 1 241 ? 3.061 -0.064 -6.937 1.00 90.12 241 SER A O 1
ATOM 1896 N N . VAL A 1 242 ? 3.843 1.842 -7.851 1.00 92.00 242 VAL A N 1
ATOM 1897 C CA . VAL A 1 242 ? 3.636 1.441 -9.251 1.00 92.00 242 VAL A CA 1
ATOM 1898 C C . VAL A 1 242 ? 4.691 0.424 -9.679 1.00 92.00 242 VAL A C 1
ATOM 1900 O O . VAL A 1 242 ? 4.340 -0.649 -10.153 1.00 92.00 242 VAL A O 1
ATOM 1903 N N . VAL A 1 243 ? 5.974 0.693 -9.444 1.00 93.62 243 VAL A N 1
ATOM 1904 C CA . VAL A 1 243 ? 7.086 -0.194 -9.833 1.00 93.62 243 VAL A CA 1
ATOM 1905 C C . VAL A 1 243 ? 6.944 -1.591 -9.209 1.00 93.62 243 VAL A C 1
ATOM 1907 O O . VAL A 1 243 ? 7.187 -2.603 -9.870 1.00 93.62 243 VAL A O 1
ATOM 1910 N N . ARG A 1 244 ? 6.440 -1.671 -7.971 1.00 92.88 244 ARG A N 1
ATOM 1911 C CA . ARG A 1 244 ? 6.193 -2.943 -7.274 1.00 92.88 244 ARG A CA 1
ATOM 1912 C C . ARG A 1 244 ? 5.056 -3.793 -7.831 1.00 92.88 244 ARG A C 1
ATOM 1914 O O . ARG A 1 244 ? 4.921 -4.944 -7.427 1.00 92.88 244 ARG A O 1
ATOM 1921 N N . THR A 1 245 ? 4.255 -3.272 -8.757 1.00 91.62 245 THR A N 1
ATOM 1922 C CA . THR A 1 245 ? 3.297 -4.109 -9.500 1.00 91.62 245 THR A CA 1
ATOM 1923 C C . THR A 1 245 ? 4.005 -5.074 -10.445 1.00 91.62 245 THR A C 1
ATOM 1925 O O . THR A 1 245 ? 3.527 -6.182 -10.665 1.00 91.62 245 THR A O 1
ATOM 1928 N N . ARG A 1 246 ? 5.191 -4.689 -10.931 1.00 92.56 246 ARG A N 1
ATOM 1929 C CA . ARG A 1 246 ? 6.064 -5.533 -11.745 1.00 92.56 246 ARG A CA 1
ATOM 1930 C C . ARG A 1 246 ? 7.081 -6.300 -10.906 1.00 92.56 246 ARG A C 1
ATOM 1932 O O . ARG A 1 246 ? 7.276 -7.490 -11.130 1.00 92.56 246 ARG A O 1
ATOM 1939 N N . TRP A 1 247 ? 7.730 -5.619 -9.964 1.00 93.19 247 TRP A N 1
ATOM 1940 C CA . TRP A 1 247 ? 8.799 -6.180 -9.135 1.00 93.19 247 TRP A CA 1
ATOM 1941 C C . TRP A 1 247 ? 8.409 -6.098 -7.652 1.00 93.19 247 TRP A C 1
ATOM 1943 O O . TRP A 1 247 ? 8.708 -5.099 -6.999 1.00 93.19 247 TRP A O 1
ATOM 1953 N N . PRO A 1 248 ? 7.709 -7.107 -7.097 1.00 90.25 248 PRO A N 1
ATOM 1954 C CA . PRO A 1 248 ? 7.064 -7.003 -5.782 1.00 90.25 248 PRO A CA 1
ATOM 1955 C C . PRO A 1 248 ? 7.997 -6.681 -4.614 1.00 90.25 248 PRO A C 1
ATOM 1957 O O . PRO A 1 248 ? 7.576 -6.012 -3.668 1.00 90.25 248 PRO A O 1
ATOM 1960 N N . GLU A 1 249 ? 9.249 -7.137 -4.685 1.00 90.06 249 GLU A N 1
ATOM 1961 C CA . GLU A 1 249 ? 10.266 -6.891 -3.657 1.00 90.06 249 GLU A CA 1
ATOM 1962 C C . GLU A 1 249 ? 11.137 -5.668 -3.961 1.00 90.06 249 GLU A C 1
ATOM 1964 O O . GLU A 1 249 ? 12.078 -5.406 -3.220 1.00 90.06 249 GLU A O 1
ATOM 1969 N N . ALA A 1 250 ? 10.834 -4.907 -5.021 1.00 92.31 250 ALA A N 1
ATOM 1970 C CA . ALA A 1 250 ? 11.711 -3.830 -5.442 1.00 92.31 250 ALA A CA 1
ATOM 1971 C C . ALA A 1 250 ? 11.909 -2.786 -4.342 1.00 92.31 250 ALA A C 1
ATOM 1973 O O . ALA A 1 250 ? 10.957 -2.343 -3.686 1.00 92.31 250 ALA A O 1
ATOM 1974 N N . GLU A 1 251 ? 13.144 -2.344 -4.184 1.00 91.62 251 GLU A N 1
ATOM 1975 C CA . GLU A 1 251 ? 13.495 -1.139 -3.449 1.00 91.62 251 GLU A CA 1
ATOM 1976 C C . GLU A 1 251 ? 13.905 -0.049 -4.426 1.00 91.62 251 GLU A C 1
ATOM 1978 O O . GLU A 1 251 ? 14.380 -0.336 -5.521 1.00 91.62 251 GLU A O 1
ATOM 1983 N N . LEU A 1 252 ? 13.695 1.203 -4.031 1.00 90.44 252 LEU A N 1
ATOM 1984 C CA . LEU A 1 252 ? 13.999 2.365 -4.849 1.00 90.44 252 LEU A CA 1
ATOM 1985 C C . LEU A 1 252 ? 14.971 3.253 -4.085 1.00 90.44 252 LEU A C 1
ATOM 1987 O O . LEU A 1 252 ? 14.661 3.697 -2.976 1.00 90.44 252 LEU A O 1
ATOM 1991 N N . ALA A 1 253 ? 16.096 3.542 -4.720 1.00 91.12 253 ALA A N 1
ATOM 1992 C CA . ALA A 1 253 ? 17.024 4.572 -4.296 1.00 91.12 253 ALA A CA 1
ATOM 1993 C C . ALA A 1 253 ? 17.078 5.679 -5.353 1.00 91.12 253 ALA A C 1
ATOM 1995 O O . ALA A 1 253 ? 16.954 5.411 -6.551 1.00 91.12 253 ALA A O 1
ATOM 1996 N N . VAL A 1 254 ? 17.232 6.924 -4.910 1.00 88.69 254 VAL A N 1
ATOM 1997 C CA . VAL A 1 254 ? 17.324 8.100 -5.788 1.00 88.69 254 VAL A CA 1
ATOM 1998 C C . VAL A 1 254 ? 18.714 8.691 -5.646 1.00 88.69 254 VAL A C 1
ATOM 2000 O O . VAL A 1 254 ? 19.228 8.790 -4.534 1.00 88.69 254 VAL A O 1
ATOM 2003 N N . PHE A 1 255 ? 19.317 9.082 -6.764 1.00 85.25 255 PHE A N 1
ATOM 2004 C CA . PHE A 1 255 ? 20.571 9.822 -6.737 1.00 85.25 255 PHE A CA 1
ATOM 2005 C C . PHE A 1 255 ? 20.282 11.304 -6.518 1.00 85.25 255 PHE A C 1
ATOM 2007 O O . PHE A 1 255 ? 19.522 11.917 -7.272 1.00 85.25 255 PHE A O 1
ATOM 2014 N N . ASP A 1 256 ? 20.898 11.874 -5.490 1.00 77.50 256 ASP A N 1
ATOM 2015 C CA . ASP A 1 256 ? 20.888 13.309 -5.258 1.00 77.50 256 ASP A CA 1
ATOM 2016 C C . ASP A 1 256 ? 21.697 14.013 -6.355 1.00 77.50 256 ASP A C 1
ATOM 2018 O O . ASP A 1 256 ? 22.856 13.681 -6.607 1.00 77.50 256 ASP A O 1
ATOM 2022 N N . ALA A 1 257 ? 21.082 14.984 -7.028 1.00 69.56 257 ALA A N 1
ATOM 2023 C CA . ALA A 1 257 ? 21.692 15.638 -8.184 1.00 69.56 257 ALA A CA 1
ATOM 2024 C C . ALA A 1 257 ? 22.917 16.495 -7.815 1.00 69.56 257 ALA A C 1
ATOM 2026 O O . ALA A 1 257 ? 23.777 16.713 -8.665 1.00 69.56 257 ALA A O 1
ATOM 2027 N N . ALA A 1 258 ? 22.999 16.984 -6.572 1.00 70.19 258 ALA A N 1
ATOM 2028 C CA . ALA A 1 258 ? 24.069 17.872 -6.127 1.00 70.19 258 ALA A CA 1
ATOM 2029 C C . ALA A 1 258 ? 25.313 17.106 -5.655 1.00 70.19 258 ALA A C 1
ATOM 2031 O O . ALA A 1 258 ? 26.438 17.482 -5.976 1.00 70.19 258 ALA A O 1
ATOM 2032 N N . SER A 1 259 ? 25.116 16.032 -4.895 1.00 74.12 259 SER A N 1
ATOM 2033 C CA . SER A 1 259 ? 26.187 15.231 -4.294 1.00 74.12 259 SER A CA 1
ATOM 2034 C C . SER A 1 259 ? 26.522 13.969 -5.087 1.00 74.12 259 SER A C 1
ATOM 2036 O O . SER A 1 259 ? 27.564 13.362 -4.853 1.00 74.12 259 SER A O 1
ATOM 2038 N N . GLY A 1 260 ? 25.636 13.534 -5.990 1.00 76.25 260 GLY A N 1
ATOM 2039 C CA . GLY A 1 260 ? 25.720 12.221 -6.631 1.00 76.25 260 GLY A CA 1
ATOM 2040 C C . GLY A 1 260 ? 25.516 11.055 -5.657 1.00 76.25 260 GLY A C 1
ATOM 2041 O O . GLY A 1 260 ? 25.660 9.900 -6.059 1.00 76.25 260 GLY A O 1
ATOM 2042 N N . ALA A 1 261 ? 25.196 11.332 -4.388 1.00 82.06 261 ALA A N 1
ATOM 2043 C CA . ALA A 1 261 ? 24.992 10.314 -3.373 1.00 82.06 261 ALA A CA 1
ATOM 2044 C C . ALA A 1 261 ? 23.658 9.597 -3.585 1.00 82.06 261 ALA A C 1
ATOM 2046 O O . ALA A 1 261 ? 22.660 10.185 -4.005 1.00 82.06 261 ALA A O 1
ATOM 2047 N N . MET A 1 262 ? 23.639 8.309 -3.264 1.00 82.50 262 MET A N 1
ATOM 2048 C CA . MET A 1 262 ? 22.432 7.500 -3.311 1.00 82.50 262 MET A CA 1
ATOM 2049 C C . MET A 1 262 ? 21.678 7.623 -1.984 1.00 82.50 262 MET A C 1
ATOM 2051 O O . MET A 1 262 ? 22.248 7.384 -0.922 1.00 82.50 262 MET A O 1
ATOM 2055 N N . VAL A 1 263 ? 20.394 7.974 -2.052 1.00 80.62 263 VAL A N 1
ATOM 2056 C CA . VAL A 1 263 ? 19.511 8.090 -0.888 1.00 80.62 263 VAL A CA 1
ATOM 2057 C C . VAL A 1 263 ? 18.414 7.036 -0.982 1.00 80.62 263 VAL A C 1
ATOM 2059 O O . VAL A 1 263 ? 17.595 7.041 -1.908 1.00 80.62 263 VAL A O 1
ATOM 2062 N N . ASP A 1 264 ? 18.381 6.141 0.002 1.00 79.25 264 ASP A N 1
ATOM 2063 C CA . ASP A 1 264 ? 17.342 5.122 0.113 1.00 79.25 264 ASP A CA 1
ATOM 2064 C C . ASP A 1 264 ? 16.021 5.744 0.565 1.00 79.25 264 ASP A C 1
ATOM 2066 O O . ASP A 1 264 ? 15.930 6.393 1.616 1.00 79.25 264 ASP A O 1
ATOM 2070 N N . ILE A 1 265 ? 14.954 5.534 -0.212 1.00 77.06 265 ILE A N 1
ATOM 2071 C CA . ILE A 1 265 ? 13.668 6.118 0.151 1.00 77.06 265 ILE A CA 1
ATOM 2072 C C . ILE A 1 265 ? 13.003 5.303 1.264 1.00 77.06 265 ILE A C 1
ATOM 2074 O O . ILE A 1 265 ? 12.683 4.124 1.100 1.00 77.06 265 ILE A O 1
ATOM 2078 N N . GLY A 1 266 ? 12.729 5.970 2.385 1.00 68.31 266 GLY A N 1
ATOM 2079 C CA . GLY A 1 266 ? 12.033 5.393 3.536 1.00 68.31 266 GLY A CA 1
ATOM 2080 C C . GLY A 1 266 ? 12.930 4.683 4.552 1.00 68.31 266 GLY A C 1
ATOM 2081 O O . GLY A 1 266 ? 12.382 4.091 5.482 1.00 68.31 266 GLY A O 1
ATOM 2082 N N . ALA A 1 267 ? 14.259 4.731 4.388 1.00 62.50 267 ALA A N 1
ATOM 2083 C CA . ALA A 1 267 ? 15.223 4.137 5.320 1.00 62.50 267 ALA A CA 1
ATOM 2084 C C . ALA A 1 267 ? 15.512 5.034 6.541 1.00 62.50 267 ALA A C 1
ATOM 2086 O O . ALA A 1 267 ? 15.602 4.528 7.655 1.00 62.50 267 ALA A O 1
ATOM 2087 N N . GLU A 1 268 ? 15.559 6.358 6.361 1.00 59.22 268 GLU A N 1
ATOM 2088 C CA . GLU A 1 268 ? 15.850 7.329 7.426 1.00 59.22 268 GLU A CA 1
ATOM 2089 C C . GLU A 1 268 ? 14.989 8.600 7.293 1.00 59.22 268 GLU A C 1
ATOM 2091 O O . GLU A 1 268 ? 14.455 8.867 6.209 1.00 59.22 268 GLU A O 1
ATOM 2096 N N . PRO A 1 269 ? 14.790 9.383 8.378 1.00 54.62 269 PRO A N 1
ATOM 2097 C CA . PRO A 1 269 ? 14.222 10.724 8.273 1.00 54.62 269 PRO A CA 1
ATOM 2098 C C . PRO A 1 269 ? 15.067 11.546 7.303 1.00 54.62 269 PRO A C 1
ATOM 2100 O O . PRO A 1 269 ? 16.213 11.879 7.590 1.00 54.62 269 PRO A O 1
ATOM 2103 N N . GLN A 1 270 ? 14.501 11.862 6.139 1.00 50.81 270 GLN A N 1
ATOM 2104 C CA . GLN A 1 270 ? 15.193 12.730 5.201 1.00 50.81 270 GLN A CA 1
ATOM 2105 C C . GLN A 1 270 ? 15.290 14.127 5.832 1.00 50.81 270 GLN A C 1
ATOM 2107 O O . GLN A 1 270 ? 14.272 14.626 6.335 1.00 50.81 270 GLN A O 1
ATOM 2112 N N . PRO A 1 271 ? 16.464 14.787 5.808 1.00 39.62 271 PRO A N 1
ATOM 2113 C CA . PRO A 1 271 ? 16.501 16.225 6.027 1.00 39.62 271 PRO A CA 1
ATOM 2114 C C . PRO A 1 271 ? 15.534 16.886 5.036 1.00 39.62 271 PRO A C 1
ATOM 2116 O O . PRO A 1 271 ? 15.273 16.345 3.959 1.00 39.62 271 PRO A O 1
ATOM 2119 N N . ALA A 1 272 ? 14.928 17.997 5.462 1.00 40.59 272 ALA A N 1
ATOM 2120 C CA . ALA A 1 272 ? 13.844 18.679 4.763 1.00 40.59 272 ALA A CA 1
ATOM 2121 C C . ALA A 1 272 ? 14.028 18.662 3.236 1.00 40.59 272 ALA A C 1
ATOM 2123 O O . ALA A 1 272 ? 15.123 18.927 2.746 1.00 40.59 272 ALA A O 1
ATOM 2124 N N . ARG A 1 273 ? 12.940 18.318 2.528 1.00 42.72 273 ARG A N 1
ATOM 2125 C CA . ARG A 1 273 ? 12.847 18.185 1.065 1.00 42.72 273 ARG A CA 1
ATOM 2126 C C . ARG A 1 273 ? 13.837 19.090 0.331 1.00 42.72 273 ARG A C 1
ATOM 2128 O O . ARG A 1 273 ? 13.866 20.292 0.593 1.00 42.72 273 ARG A O 1
ATOM 2135 N N . MET A 1 274 ? 14.526 18.523 -0.662 1.00 39.59 274 MET A N 1
ATOM 2136 C CA . MET A 1 274 ? 15.163 19.320 -1.705 1.00 39.59 274 MET A CA 1
ATOM 2137 C C . MET A 1 274 ? 14.197 20.419 -2.175 1.00 39.59 274 MET A C 1
ATOM 2139 O O . MET A 1 274 ? 13.007 20.126 -2.369 1.00 39.59 274 MET A O 1
ATOM 2143 N N . PRO A 1 275 ? 14.671 21.666 -2.337 1.00 31.64 275 PRO A N 1
ATOM 2144 C CA . PRO A 1 275 ? 13.846 22.723 -2.891 1.00 31.64 275 PRO A CA 1
ATOM 2145 C C . PRO A 1 275 ? 13.285 22.253 -4.234 1.00 31.64 275 PRO A C 1
ATOM 2147 O O . PRO A 1 275 ? 13.988 21.628 -5.029 1.00 31.64 275 PRO A O 1
ATOM 2150 N N . ALA A 1 276 ? 12.000 22.521 -4.461 1.00 36.94 276 ALA A N 1
ATOM 2151 C CA . ALA A 1 276 ? 11.446 22.417 -5.800 1.00 36.94 276 ALA A CA 1
ATOM 2152 C C . ALA A 1 276 ? 12.247 23.382 -6.687 1.00 36.94 276 ALA A C 1
ATOM 2154 O O . ALA A 1 276 ? 12.283 24.577 -6.388 1.00 36.94 276 ALA A O 1
ATOM 2155 N N . CYS A 1 277 ? 12.944 22.848 -7.690 1.00 34.00 277 CYS A N 1
ATOM 2156 C CA . CYS A 1 277 ? 13.495 23.656 -8.772 1.00 34.00 277 CYS A CA 1
ATOM 2157 C C . CYS A 1 277 ? 12.359 24.229 -9.621 1.00 34.00 277 CYS A C 1
ATOM 2159 O O . CYS A 1 277 ? 11.374 23.490 -9.857 1.00 34.00 277 CYS A O 1
#

Organism: Noctiluca scintillans (NCBI:txid2966)

Sequence (277 aa):
MARGNVSAYGGDGLKISWRPPSDFGLISRDEIDGRPLADELKTPRCPVFVLHGGDHFTVIWVVGAETEVLDCWHWNGLPPSRGMFRVQLRGASLAPPRPAPDVAVQTHWRVTVGELESIVQADPEHKKLRPGAWRTHSYELALVTAEVEAEDQSNPRPDGVPAPIKFDQGEAPTGSWRCASCYQTRFKTMCFGENLSGTTTCKHCGRLQSDVGWTIWRQYSQLPKKIQRRIDRAFGPKILSVVRTRWPEAELAVFDAASGAMVDIGAEPQPARMPAC